Protein AF-A0A953N760-F1 (afdb_monomer)

Structure (mmCIF, N/CA/C/O backbone):
data_AF-A0A953N760-F1
#
_entry.id   AF-A0A953N760-F1
#
loop_
_atom_site.group_PDB
_atom_site.id
_atom_site.type_symbol
_atom_site.label_atom_id
_atom_site.label_alt_id
_atom_site.label_comp_id
_atom_site.label_asym_id
_atom_site.label_entity_id
_atom_site.label_seq_id
_atom_site.pdbx_PDB_ins_code
_atom_site.Cartn_x
_atom_site.Cartn_y
_atom_site.Cartn_z
_atom_site.occupancy
_atom_site.B_iso_or_equiv
_atom_site.auth_seq_id
_atom_site.auth_comp_id
_atom_site.auth_asym_id
_atom_site.auth_atom_id
_atom_site.pdbx_PDB_model_num
ATOM 1 N N . MET A 1 1 ? -44.824 55.685 6.427 1.00 33.78 1 MET A N 1
ATOM 2 C CA . MET A 1 1 ? -45.011 55.984 7.861 1.00 33.78 1 MET A CA 1
ATOM 3 C C . MET A 1 1 ? -45.883 54.899 8.483 1.00 33.78 1 MET A C 1
ATOM 5 O O . MET A 1 1 ? -46.970 54.663 7.985 1.00 33.78 1 MET A O 1
ATOM 9 N N . THR A 1 2 ? -45.321 54.200 9.474 1.00 31.70 2 THR A N 1
ATOM 10 C CA . THR A 1 2 ? -45.957 53.514 10.625 1.00 31.70 2 THR A CA 1
ATOM 11 C C . THR A 1 2 ? -47.271 52.718 10.480 1.00 31.70 2 THR A C 1
ATOM 13 O O . THR A 1 2 ? -48.353 53.283 10.437 1.00 31.70 2 THR A O 1
ATOM 16 N N . HIS A 1 3 ? -47.096 51.394 10.643 1.00 31.20 3 HIS A N 1
ATOM 17 C CA . HIS A 1 3 ? -47.810 50.457 11.541 1.00 31.20 3 HIS A CA 1
ATOM 18 C C . HIS A 1 3 ? -49.259 50.025 11.242 1.00 31.20 3 HIS A C 1
ATOM 20 O O . HIS A 1 3 ? -50.196 50.791 11.406 1.00 31.20 3 HIS A O 1
ATOM 26 N N . SER A 1 4 ? -49.448 48.708 11.070 1.00 29.70 4 SER A N 1
ATOM 27 C CA . SER A 1 4 ? -50.117 47.887 12.096 1.00 29.70 4 SER A CA 1
ATOM 28 C C . SER A 1 4 ? -49.898 46.387 11.843 1.00 29.70 4 SER A C 1
ATOM 30 O O . SER A 1 4 ? -50.098 45.887 10.738 1.00 29.70 4 SER A O 1
ATOM 32 N N . PHE A 1 5 ? -49.455 45.683 12.884 1.00 33.00 5 PHE A N 1
ATOM 33 C CA . PHE A 1 5 ? -49.348 44.227 12.964 1.00 33.00 5 PHE A CA 1
ATOM 34 C C . PHE A 1 5 ? -50.746 43.599 13.040 1.00 33.00 5 PHE A C 1
ATOM 36 O O . PHE A 1 5 ? -51.535 43.992 13.897 1.00 33.00 5 PHE A O 1
ATOM 43 N N . ASN A 1 6 ? -51.014 42.551 12.251 1.00 32.28 6 ASN A N 1
ATOM 44 C CA . ASN A 1 6 ? -52.126 41.641 12.525 1.00 32.28 6 ASN A CA 1
ATOM 45 C C . ASN A 1 6 ? -51.623 40.215 12.790 1.00 32.28 6 ASN A C 1
ATOM 47 O O . ASN A 1 6 ? -50.791 39.670 12.065 1.00 32.28 6 ASN A O 1
ATOM 51 N N . LYS A 1 7 ? -52.120 39.656 13.894 1.00 43.56 7 LYS A N 1
ATOM 52 C CA . LYS A 1 7 ? -51.829 38.337 14.453 1.00 43.56 7 LYS A CA 1
ATOM 53 C C . LYS A 1 7 ? -52.551 37.256 13.648 1.00 43.56 7 LYS A C 1
ATOM 55 O O . LYS A 1 7 ? -53.738 37.404 13.394 1.00 43.56 7 LYS A O 1
ATOM 60 N N . ASN A 1 8 ? -51.854 36.153 13.369 1.00 40.50 8 ASN A N 1
ATOM 61 C CA . ASN A 1 8 ? -52.317 34.754 13.436 1.00 40.50 8 ASN A CA 1
ATOM 62 C C . ASN A 1 8 ? -51.731 33.910 12.306 1.00 40.50 8 ASN A C 1
ATOM 64 O O . ASN A 1 8 ? -52.058 34.110 11.143 1.00 40.50 8 ASN A O 1
ATOM 68 N N . THR A 1 9 ? -50.920 32.917 12.680 1.00 35.16 9 THR A N 1
ATOM 69 C CA . THR A 1 9 ? -51.004 31.516 12.217 1.00 35.16 9 THR A CA 1
ATOM 70 C C . THR A 1 9 ? -49.842 30.727 12.832 1.00 35.16 9 THR A C 1
ATOM 72 O O . THR A 1 9 ? -48.796 30.526 12.222 1.00 35.16 9 THR A O 1
ATOM 75 N N . LYS A 1 10 ? -50.015 30.247 14.071 1.00 36.06 10 LYS A N 1
ATOM 76 C CA . LYS A 1 10 ? -49.257 29.074 14.527 1.00 36.06 10 LYS A CA 1
ATOM 77 C C . LYS A 1 10 ? -49.835 27.869 13.783 1.00 36.06 10 LYS A C 1
ATOM 79 O O . LYS A 1 10 ? -50.943 27.442 14.084 1.00 36.06 10 LYS A O 1
ATOM 84 N N . LYS A 1 11 ? -49.121 27.364 12.777 1.00 36.81 11 LYS A N 1
ATOM 85 C CA . LYS A 1 11 ? -49.346 26.006 12.272 1.00 36.81 11 LYS A CA 1
ATOM 86 C C . LYS A 1 11 ? -48.621 25.051 13.213 1.00 36.81 11 LYS A C 1
ATOM 88 O O . LYS A 1 11 ? -47.398 24.945 13.157 1.00 36.81 11 LYS A O 1
ATOM 93 N N . ASP A 1 12 ? -49.381 24.386 14.073 1.00 35.25 12 ASP A N 1
ATOM 94 C CA . ASP A 1 12 ? -48.911 23.215 14.805 1.00 35.25 12 ASP A CA 1
ATOM 95 C C . ASP A 1 12 ? -48.652 22.088 13.799 1.00 35.25 12 ASP A C 1
ATOM 97 O O . ASP A 1 12 ? -49.572 21.442 13.301 1.00 35.25 12 ASP A O 1
ATOM 101 N N . TYR A 1 13 ? -47.383 21.868 13.459 1.00 31.23 13 TYR A N 1
ATOM 102 C CA . TYR A 1 13 ? -46.963 20.654 12.769 1.00 31.23 13 TYR A CA 1
ATOM 103 C C . TYR A 1 13 ? -46.699 19.579 13.820 1.00 31.23 13 TYR A C 1
ATOM 105 O O . TYR A 1 13 ? -45.596 19.450 14.352 1.00 31.23 13 TYR A O 1
ATOM 113 N N . THR A 1 14 ? -47.727 18.799 14.140 1.00 34.06 14 THR A N 1
ATOM 114 C CA . THR A 1 14 ? -47.579 17.578 14.930 1.00 34.06 14 THR A CA 1
ATOM 115 C C . THR A 1 14 ? -46.795 16.557 14.103 1.00 34.06 14 THR A C 1
ATOM 117 O O . THR A 1 14 ? -47.324 15.941 13.179 1.00 34.06 14 THR A O 1
ATOM 120 N N . ILE A 1 15 ? -45.510 16.372 14.415 1.00 39.06 15 ILE A N 1
ATOM 121 C CA . ILE A 1 15 ? -44.725 15.254 13.884 1.00 39.06 15 ILE A CA 1
ATOM 122 C C . ILE A 1 15 ? -45.240 13.983 14.563 1.00 39.06 15 ILE A C 1
ATOM 124 O O . ILE A 1 15 ? -44.808 13.623 15.659 1.00 39.06 15 ILE A O 1
ATOM 128 N N . HIS A 1 16 ? -46.166 13.281 13.911 1.00 40.19 16 HIS A N 1
ATOM 129 C CA . HIS A 1 16 ? -46.474 11.899 14.259 1.00 40.19 16 HIS A CA 1
ATOM 130 C C . HIS A 1 16 ? -45.268 11.028 13.887 1.00 40.19 16 HIS A C 1
ATOM 132 O O . HIS A 1 16 ? -45.181 10.461 12.799 1.00 40.19 16 HIS A O 1
ATOM 138 N N . SER A 1 17 ? -44.292 10.947 14.793 1.00 45.19 17 SER A N 1
ATOM 139 C CA . SER A 1 17 ? -43.214 9.972 14.685 1.00 45.19 17 SER A CA 1
ATOM 140 C C . SER A 1 17 ? -43.808 8.588 14.930 1.00 45.19 17 SER A C 1
ATOM 142 O O . SER A 1 17 ? -44.154 8.201 16.043 1.00 45.19 17 SER A O 1
ATOM 144 N N . ASN A 1 18 ? -43.985 7.838 13.849 1.00 43.56 18 ASN A N 1
ATOM 145 C CA . ASN A 1 18 ? -44.452 6.464 13.911 1.00 43.56 18 ASN A CA 1
ATOM 146 C C . ASN A 1 18 ? -43.307 5.608 14.496 1.00 43.56 18 ASN A C 1
ATOM 148 O O . ASN A 1 18 ? -42.448 5.093 13.777 1.00 43.56 18 ASN A O 1
ATOM 152 N N . LEU A 1 19 ? -43.238 5.518 15.833 1.00 45.69 19 LEU A N 1
ATOM 153 C CA . LEU A 1 19 ? -42.202 4.778 16.576 1.00 45.69 19 LEU A CA 1
ATOM 154 C C . LEU A 1 19 ? -42.117 3.298 16.163 1.00 45.69 19 LEU A C 1
ATOM 156 O O . LEU A 1 19 ? -41.076 2.665 16.339 1.00 45.69 19 LEU A O 1
ATOM 160 N N . SER A 1 20 ? -43.184 2.748 15.585 1.00 45.50 20 SER A N 1
ATOM 161 C CA . SER A 1 20 ? -43.240 1.400 15.015 1.00 45.50 20 SER A CA 1
ATOM 162 C C . SER A 1 20 ? -42.369 1.255 13.756 1.00 45.50 20 SER A C 1
ATOM 164 O O . SER A 1 20 ? -41.687 0.240 13.598 1.00 45.50 20 SER A O 1
ATOM 166 N N . THR A 1 21 ? -42.304 2.282 12.905 1.00 44.00 21 THR A N 1
ATOM 167 C CA . THR A 1 21 ? -41.482 2.312 11.684 1.00 44.00 21 THR A CA 1
ATOM 168 C C . THR A 1 21 ? -39.997 2.484 12.016 1.00 44.00 21 THR A C 1
ATOM 170 O O . THR A 1 21 ? -39.147 1.812 11.434 1.00 44.00 21 THR A O 1
ATOM 173 N N . LEU A 1 22 ? -39.677 3.288 13.039 1.00 42.38 22 LEU A N 1
ATOM 174 C CA . LEU A 1 22 ? -38.311 3.435 13.567 1.00 42.38 22 LEU A CA 1
ATOM 175 C C . LEU A 1 22 ? -37.817 2.180 14.309 1.00 42.38 22 LEU A C 1
ATOM 177 O O . LEU A 1 22 ? -36.622 1.884 14.289 1.00 42.38 22 LEU A O 1
ATOM 181 N N . LYS A 1 23 ? -38.720 1.410 14.935 1.00 42.25 23 LYS A N 1
ATOM 182 C CA . LYS A 1 23 ? -38.390 0.104 15.530 1.00 42.25 23 LYS A CA 1
ATOM 183 C C . LYS A 1 23 ? -38.185 -0.983 14.471 1.00 42.25 23 LYS A C 1
ATOM 185 O O . LYS A 1 23 ? -37.248 -1.760 14.610 1.00 42.25 23 LYS A O 1
ATOM 190 N N . LYS A 1 24 ? -38.973 -1.006 13.387 1.00 37.59 24 LYS A N 1
ATOM 191 C CA . LYS A 1 24 ? -38.785 -1.963 12.276 1.00 37.59 24 LYS A CA 1
ATOM 192 C C . LYS A 1 24 ? -37.503 -1.714 11.470 1.00 37.59 24 LYS A C 1
ATOM 194 O O . LYS A 1 24 ? -36.880 -2.673 11.026 1.00 37.59 24 LYS A O 1
ATOM 199 N N . ALA A 1 25 ? -37.042 -0.466 11.366 1.00 39.47 25 ALA A N 1
ATOM 200 C CA . ALA A 1 25 ? -35.762 -0.136 10.730 1.00 39.47 25 ALA A CA 1
ATOM 201 C C . ALA A 1 25 ? -34.519 -0.596 11.529 1.00 39.47 25 ALA A C 1
ATOM 203 O O . ALA A 1 25 ? -33.408 -0.586 10.999 1.00 39.47 25 ALA A O 1
ATOM 204 N N . LYS A 1 26 ? -34.675 -1.024 12.793 1.00 40.50 26 LYS A N 1
ATOM 205 C CA . LYS A 1 26 ? -33.569 -1.520 13.632 1.00 40.50 26 LYS A CA 1
ATOM 206 C C . LYS A 1 26 ? -33.276 -3.021 13.482 1.00 40.50 26 LYS A C 1
ATOM 208 O O . LYS A 1 26 ? -32.260 -3.462 14.006 1.00 40.50 26 LYS A O 1
ATOM 213 N N . THR A 1 27 ? -34.082 -3.797 12.750 1.00 42.22 27 THR A N 1
ATOM 214 C CA . THR A 1 27 ? -34.033 -5.279 12.813 1.00 42.22 27 THR A CA 1
ATOM 215 C C . THR A 1 27 ? -33.500 -5.973 11.547 1.00 42.22 27 THR A C 1
ATOM 217 O O . THR A 1 27 ? -33.648 -7.177 11.394 1.00 42.22 27 THR A O 1
ATOM 220 N N . GLN A 1 28 ? -32.801 -5.271 10.649 1.00 35.62 28 GLN A N 1
ATOM 221 C CA . GLN A 1 28 ? -32.050 -5.919 9.551 1.00 35.62 28 GLN A CA 1
ATOM 222 C C . GLN A 1 28 ? -30.632 -5.362 9.347 1.00 35.62 28 GLN A C 1
ATOM 224 O O . GLN A 1 28 ? -30.058 -5.458 8.263 1.00 35.62 28 GLN A O 1
ATOM 229 N N . ARG A 1 29 ? -29.994 -4.819 10.391 1.00 45.53 29 ARG A N 1
ATOM 230 C CA . ARG A 1 29 ? -28.529 -4.727 10.358 1.00 45.53 29 ARG A CA 1
ATOM 231 C C . ARG A 1 29 ? -28.001 -6.139 10.578 1.00 45.53 29 ARG A C 1
ATOM 233 O O . ARG A 1 29 ? -28.077 -6.623 11.700 1.00 45.53 29 ARG A O 1
ATOM 240 N N . LYS A 1 30 ? -27.501 -6.795 9.518 1.00 43.00 30 LYS A N 1
ATOM 241 C CA . LYS A 1 30 ? -26.635 -7.981 9.653 1.00 43.00 30 LYS A CA 1
ATOM 242 C C . LYS A 1 30 ? -25.655 -7.679 10.784 1.00 43.00 30 LYS A C 1
ATOM 244 O O . LYS A 1 30 ? -24.873 -6.736 10.647 1.00 43.00 30 LYS A O 1
ATOM 249 N N . GLU A 1 31 ? -25.740 -8.411 11.893 1.00 49.34 31 GLU A N 1
ATOM 250 C CA . GLU A 1 31 ? -24.758 -8.293 12.963 1.00 49.34 31 GLU A CA 1
ATOM 251 C C . GLU A 1 31 ? -23.394 -8.539 12.335 1.00 49.34 31 GLU A C 1
ATOM 253 O O . GLU A 1 31 ? -23.097 -9.614 11.808 1.00 49.34 31 GLU A O 1
ATOM 258 N N . VAL A 1 32 ? -22.582 -7.488 12.283 1.00 58.06 32 VAL A N 1
ATOM 259 C CA . VAL A 1 32 ? -21.221 -7.621 11.801 1.00 58.06 32 VAL A CA 1
ATOM 260 C C . VAL A 1 32 ? -20.484 -8.362 12.903 1.00 58.06 32 VAL A C 1
ATOM 262 O O . VAL A 1 32 ? -20.096 -7.733 13.882 1.00 58.06 32 VAL A O 1
ATOM 265 N N . SER A 1 33 ? -20.320 -9.680 12.741 1.00 70.38 33 SER A N 1
ATOM 266 C CA . SER A 1 33 ? -19.591 -10.536 13.681 1.00 70.38 33 SER A CA 1
ATOM 267 C C . SER A 1 33 ? -18.259 -9.873 14.016 1.00 70.38 33 SER A C 1
ATOM 269 O O . SER A 1 33 ? -17.401 -9.672 13.149 1.00 70.38 33 SER A O 1
ATOM 271 N N . ALA A 1 34 ? -18.148 -9.370 15.240 1.00 79.12 34 ALA A N 1
ATOM 272 C CA . ALA A 1 34 ? -16.966 -8.668 15.693 1.00 79.12 34 ALA A CA 1
ATOM 273 C C . ALA A 1 34 ? -15.775 -9.639 15.705 1.00 79.12 34 ALA A C 1
ATOM 275 O O . ALA A 1 34 ? -15.969 -10.850 15.767 1.00 79.12 34 ALA A O 1
ATOM 276 N N . MET A 1 35 ? -14.547 -9.136 15.566 1.00 88.94 35 MET A N 1
ATOM 277 C CA . MET A 1 35 ? -13.334 -9.974 15.566 1.00 88.94 35 MET A CA 1
ATOM 278 C C . MET A 1 35 ? -13.232 -11.015 14.431 1.00 88.94 35 MET A C 1
ATOM 280 O O . MET A 1 35 ? -12.302 -11.818 14.410 1.00 88.94 35 MET A O 1
ATOM 284 N N . GLN A 1 36 ? -14.119 -10.968 13.434 1.00 91.94 36 GLN A N 1
ATOM 285 C CA . GLN A 1 36 ? -14.055 -11.838 12.262 1.00 91.94 36 GLN A CA 1
ATOM 286 C C . GLN A 1 36 ? -13.275 -11.188 11.112 1.00 91.94 36 GLN A C 1
ATOM 288 O O . GLN A 1 36 ? -13.576 -10.059 10.705 1.00 91.94 36 GLN A O 1
ATOM 293 N N . TYR A 1 37 ? -12.319 -11.926 10.543 1.00 92.81 37 TYR A N 1
ATOM 294 C CA . TYR A 1 37 ? -11.668 -11.557 9.284 1.00 92.81 37 TYR A CA 1
ATOM 295 C C . TYR A 1 37 ? -12.634 -11.691 8.103 1.00 92.81 37 TYR A C 1
ATOM 297 O O . TYR A 1 37 ? -13.391 -12.657 8.030 1.00 92.81 37 TYR A O 1
ATOM 305 N N . LYS A 1 38 ? -12.589 -10.739 7.165 1.00 93.44 38 LYS A N 1
ATOM 306 C CA . LYS A 1 38 ? -13.423 -10.759 5.944 1.00 93.44 38 LYS A CA 1
ATOM 307 C C . LYS A 1 38 ? -12.617 -10.914 4.662 1.00 93.44 38 LYS A C 1
ATOM 309 O O . LYS A 1 38 ? -13.125 -11.463 3.690 1.00 93.44 38 LYS A O 1
ATOM 314 N N . VAL A 1 39 ? -11.381 -10.432 4.670 1.00 95.75 39 VAL A N 1
ATOM 315 C CA . VAL A 1 39 ? -10.446 -10.539 3.552 1.00 95.75 39 VAL A CA 1
ATOM 316 C C . VAL A 1 39 ? -9.289 -11.421 3.994 1.00 95.75 39 VAL A C 1
ATOM 318 O O . VAL A 1 39 ? -8.660 -11.148 5.015 1.00 95.75 39 VAL A O 1
ATOM 321 N N . GLU A 1 40 ? -9.015 -12.498 3.261 1.00 94.62 40 GLU A N 1
ATOM 322 C CA . GLU A 1 40 ? -7.907 -13.395 3.601 1.00 94.62 40 GLU A CA 1
ATOM 323 C C . GLU A 1 40 ? -6.554 -12.717 3.373 1.00 94.62 40 GLU A C 1
ATOM 325 O O . GLU A 1 40 ? -5.698 -12.733 4.261 1.00 94.62 40 GLU A O 1
ATOM 330 N N . LEU A 1 41 ? -6.396 -12.076 2.216 1.00 95.62 41 LEU A N 1
ATOM 331 C CA . LEU A 1 41 ? -5.190 -11.369 1.823 1.00 95.62 41 LEU A CA 1
ATOM 332 C C . LEU A 1 41 ? -5.537 -10.025 1.189 1.00 95.62 41 LEU A C 1
ATOM 334 O O . LEU A 1 41 ? -6.314 -9.971 0.239 1.00 95.62 41 LEU A O 1
ATOM 338 N N . LEU A 1 42 ? -4.922 -8.961 1.695 1.00 97.12 42 LEU A N 1
ATOM 339 C CA . LEU A 1 42 ? -5.023 -7.610 1.152 1.00 97.12 42 LEU A CA 1
ATOM 340 C C . LEU A 1 42 ? -3.644 -7.113 0.708 1.00 97.12 42 LEU A C 1
ATOM 342 O O . LEU A 1 42 ? -2.648 -7.319 1.403 1.00 97.12 42 LEU A O 1
ATOM 346 N N . THR A 1 43 ? -3.583 -6.408 -0.413 1.00 95.38 43 THR A N 1
ATOM 347 C CA . THR A 1 43 ? -2.409 -5.630 -0.819 1.00 95.38 43 THR A CA 1
ATOM 348 C C . THR A 1 43 ? -2.839 -4.382 -1.582 1.00 95.38 43 THR A C 1
ATOM 350 O O . THR A 1 43 ? -3.953 -4.320 -2.098 1.00 95.38 43 THR A O 1
ATOM 353 N N . GLY A 1 44 ? -1.980 -3.369 -1.618 1.00 94.25 44 GLY A N 1
ATOM 354 C CA . GLY A 1 44 ? -2.269 -2.089 -2.257 1.00 94.25 44 GLY A CA 1
ATOM 355 C C . GLY A 1 44 ? -1.180 -1.702 -3.245 1.00 94.25 44 GLY A C 1
ATOM 356 O O . GLY A 1 44 ? 0.005 -1.896 -2.970 1.00 94.25 44 GLY A O 1
ATOM 357 N N . ILE A 1 45 ? -1.574 -1.103 -4.367 1.00 93.19 45 ILE A N 1
ATOM 358 C CA . ILE A 1 45 ? -0.653 -0.488 -5.324 1.00 93.19 45 ILE A CA 1
ATOM 359 C C . ILE A 1 45 ? -0.984 0.988 -5.522 1.00 93.19 45 ILE A C 1
ATOM 361 O O . ILE A 1 45 ? -2.121 1.353 -5.792 1.00 93.19 45 ILE A O 1
ATOM 365 N N . ARG A 1 46 ? 0.036 1.848 -5.448 1.00 94.12 46 ARG A N 1
ATOM 366 C CA . ARG A 1 46 ? -0.103 3.264 -5.801 1.00 94.12 46 ARG A CA 1
ATOM 367 C C . ARG A 1 46 ? 0.021 3.466 -7.324 1.00 94.12 46 ARG A C 1
ATOM 369 O O . ARG A 1 46 ? 1.026 3.030 -7.892 1.00 94.12 46 ARG A O 1
ATOM 376 N N . PRO A 1 47 ? -0.918 4.171 -7.976 1.00 93.75 47 PRO A N 1
ATOM 377 C CA . PRO A 1 47 ? -0.820 4.525 -9.394 1.00 93.75 47 PRO A CA 1
ATOM 378 C C . PRO A 1 47 ? 0.091 5.754 -9.592 1.00 93.75 47 PRO A C 1
ATOM 380 O O . PRO A 1 47 ? -0.373 6.890 -9.599 1.00 93.75 47 PRO A O 1
ATOM 383 N N . THR A 1 48 ? 1.409 5.543 -9.700 1.00 85.44 48 THR A N 1
ATOM 384 C CA . THR A 1 48 ? 2.416 6.635 -9.733 1.00 85.44 48 THR A CA 1
ATOM 385 C C . THR A 1 48 ? 3.364 6.589 -10.938 1.00 85.44 48 THR A C 1
ATOM 387 O O . THR A 1 48 ? 4.499 7.052 -10.836 1.00 85.44 48 THR A O 1
ATOM 390 N N . GLY A 1 49 ? 2.984 5.940 -12.036 1.00 85.31 49 GLY A N 1
ATOM 391 C CA . GLY A 1 49 ? 3.840 5.801 -13.219 1.00 85.31 49 GLY A CA 1
ATOM 392 C C . GLY A 1 49 ? 3.809 4.409 -13.829 1.00 85.31 49 GLY A C 1
ATOM 393 O O . GLY A 1 49 ? 3.321 3.467 -13.197 1.00 85.31 49 GLY A O 1
ATOM 394 N N . ASP A 1 50 ? 4.445 4.275 -14.984 1.00 86.12 50 ASP A N 1
ATOM 395 C CA . ASP A 1 50 ? 4.613 3.002 -15.687 1.00 86.12 50 ASP A CA 1
ATOM 396 C C . ASP A 1 50 ? 5.356 1.971 -14.832 1.00 86.12 50 ASP A C 1
ATOM 398 O O . ASP A 1 50 ? 6.184 2.311 -13.976 1.00 86.12 50 ASP A O 1
ATOM 402 N N . LEU A 1 51 ? 5.032 0.695 -15.017 1.00 88.50 51 LEU A N 1
ATOM 403 C CA . LEU A 1 51 ? 5.662 -0.388 -14.271 1.00 88.50 51 LEU A CA 1
ATOM 404 C C . LEU A 1 51 ? 7.046 -0.717 -14.832 1.00 88.50 51 LEU A C 1
ATOM 406 O O . LEU A 1 51 ? 7.262 -0.782 -16.042 1.00 88.50 51 LEU A O 1
ATOM 410 N N . THR A 1 52 ? 7.987 -0.973 -13.927 1.00 89.81 52 THR A N 1
ATOM 411 C CA . THR A 1 52 ? 9.291 -1.549 -14.263 1.00 89.81 52 THR A CA 1
ATOM 412 C C . THR A 1 52 ? 9.299 -3.057 -14.027 1.00 89.81 52 THR A C 1
ATOM 414 O O . THR A 1 52 ? 8.443 -3.593 -13.317 1.00 89.81 52 THR A O 1
ATOM 417 N N . VAL A 1 53 ? 10.323 -3.749 -14.532 1.00 87.44 53 VAL A N 1
ATOM 418 C CA . VAL A 1 53 ? 10.576 -5.170 -14.214 1.00 87.44 53 VAL A CA 1
ATOM 419 C C . VAL A 1 53 ? 10.651 -5.405 -12.699 1.00 87.44 53 VAL A C 1
ATOM 421 O O . VAL A 1 53 ? 10.128 -6.394 -12.188 1.00 87.44 53 VAL A O 1
ATOM 424 N N . ALA A 1 54 ? 11.218 -4.455 -11.949 1.00 84.56 54 ALA A N 1
ATOM 425 C CA . ALA A 1 54 ? 11.247 -4.519 -10.490 1.00 84.56 54 ALA A CA 1
ATOM 426 C C . ALA A 1 54 ? 9.844 -4.483 -9.864 1.00 84.56 54 ALA A C 1
ATOM 428 O O . ALA A 1 54 ? 9.596 -5.166 -8.871 1.00 84.56 54 ALA A O 1
ATOM 429 N N . ASN A 1 55 ? 8.913 -3.710 -10.436 1.00 87.62 55 ASN A N 1
ATOM 430 C CA . ASN A 1 55 ? 7.527 -3.705 -9.974 1.00 87.62 55 ASN A CA 1
ATOM 431 C C . ASN A 1 55 ? 6.827 -5.031 -10.279 1.00 87.62 55 ASN A C 1
ATOM 433 O O . ASN A 1 55 ? 6.122 -5.541 -9.411 1.00 87.62 55 ASN A O 1
ATOM 437 N N . TYR A 1 56 ? 7.055 -5.613 -11.459 1.00 88.25 56 TYR A N 1
ATOM 438 C CA . TYR A 1 56 ? 6.510 -6.928 -11.795 1.00 88.25 56 TYR A CA 1
ATOM 439 C C . TYR A 1 56 ? 6.975 -7.999 -10.797 1.00 88.2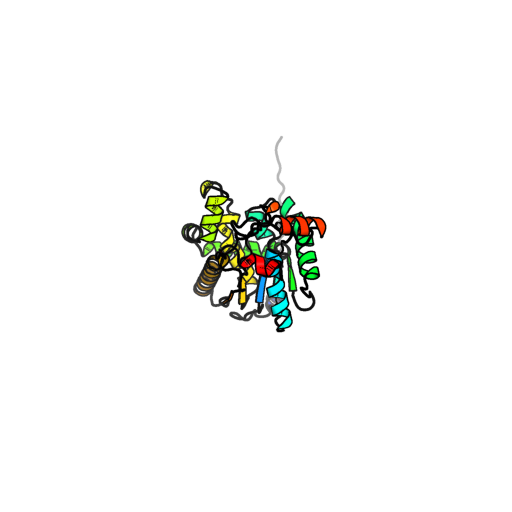5 56 TYR A C 1
ATOM 441 O O . TYR A 1 56 ? 6.144 -8.613 -10.129 1.00 88.25 56 TYR A O 1
ATOM 449 N N . LEU A 1 57 ? 8.291 -8.156 -10.621 1.00 86.12 57 LEU A N 1
ATOM 450 C CA . LEU A 1 57 ? 8.868 -9.177 -9.739 1.00 86.12 57 LEU A CA 1
ATOM 451 C C . LEU A 1 57 ? 8.534 -8.948 -8.259 1.00 86.12 57 LEU A C 1
ATOM 453 O O . LEU A 1 57 ? 8.346 -9.900 -7.508 1.00 86.12 57 LEU A O 1
ATOM 457 N N . GLY A 1 58 ? 8.481 -7.688 -7.822 1.00 81.62 58 GLY A N 1
ATOM 458 C CA . GLY A 1 58 ? 8.275 -7.344 -6.416 1.00 81.62 58 GLY A CA 1
ATOM 459 C C . GLY A 1 58 ? 6.813 -7.270 -5.977 1.00 81.62 58 GLY A C 1
ATOM 460 O O . GLY A 1 58 ? 6.542 -7.442 -4.790 1.00 81.62 58 GLY A O 1
ATOM 461 N N . ALA A 1 59 ? 5.881 -6.988 -6.893 1.00 84.50 59 ALA A N 1
ATOM 462 C CA . ALA A 1 59 ? 4.481 -6.733 -6.549 1.00 84.50 59 ALA A CA 1
ATOM 463 C C . ALA A 1 59 ? 3.485 -7.614 -7.310 1.00 84.50 59 ALA A C 1
ATOM 465 O O . ALA A 1 59 ? 2.544 -8.100 -6.693 1.00 84.50 59 ALA A O 1
ATOM 466 N N . VAL A 1 60 ? 3.675 -7.843 -8.614 1.00 90.56 60 VAL A N 1
ATOM 467 C CA . VAL A 1 60 ? 2.688 -8.556 -9.445 1.00 90.56 60 VAL A CA 1
ATOM 468 C C . VAL A 1 60 ? 2.871 -10.069 -9.376 1.00 90.56 60 VAL A C 1
ATOM 470 O O . VAL A 1 60 ? 1.927 -10.774 -9.023 1.00 90.56 60 VAL A O 1
ATOM 473 N N . ALA A 1 61 ? 4.078 -10.573 -9.646 1.00 89.94 61 ALA A N 1
ATOM 474 C CA . ALA A 1 61 ? 4.371 -12.008 -9.634 1.00 89.94 61 ALA A CA 1
ATOM 475 C C . ALA A 1 61 ? 3.964 -12.699 -8.312 1.00 89.94 61 ALA A C 1
ATOM 477 O O . ALA A 1 61 ? 3.302 -13.735 -8.369 1.00 89.94 61 ALA A O 1
ATOM 478 N N . PRO A 1 62 ? 4.201 -12.102 -7.125 1.00 89.38 62 PRO A N 1
ATOM 479 C CA . PRO A 1 62 ? 3.731 -12.675 -5.866 1.00 89.38 62 PRO A CA 1
ATOM 480 C C . PRO A 1 62 ? 2.208 -12.810 -5.766 1.00 89.38 62 PRO A C 1
ATOM 482 O O . PRO A 1 62 ? 1.711 -13.765 -5.175 1.00 89.38 62 PRO A O 1
ATOM 485 N N . ILE A 1 63 ? 1.443 -11.872 -6.334 1.00 92.06 63 ILE A N 1
ATOM 486 C CA . ILE A 1 63 ? -0.024 -11.955 -6.351 1.00 92.06 63 ILE A CA 1
ATOM 487 C C . ILE A 1 63 ? -0.455 -13.122 -7.241 1.00 92.06 63 ILE A C 1
ATOM 489 O O . ILE A 1 63 ? -1.283 -13.928 -6.817 1.00 92.06 63 ILE A O 1
ATOM 493 N N . VAL A 1 64 ? 0.147 -13.253 -8.426 1.00 93.38 64 VAL A N 1
ATOM 494 C CA . VAL A 1 64 ? -0.126 -14.350 -9.367 1.00 93.38 64 VAL A CA 1
ATOM 495 C C . VAL A 1 64 ? 0.185 -15.711 -8.733 1.00 93.38 64 VAL A C 1
ATOM 497 O O . VAL A 1 64 ? -0.631 -16.631 -8.808 1.00 93.38 64 VAL A O 1
ATOM 500 N N . GLU A 1 65 ? 1.313 -15.836 -8.030 1.00 91.62 65 GLU A N 1
ATOM 501 C CA . GLU A 1 65 ? 1.672 -17.047 -7.282 1.00 91.62 65 GLU A CA 1
ATOM 502 C C . GLU A 1 65 ? 0.639 -17.385 -6.197 1.00 91.62 65 GLU A C 1
ATOM 504 O O . GLU A 1 65 ? 0.231 -18.539 -6.056 1.00 91.62 65 GLU A O 1
ATOM 509 N N . LEU A 1 66 ? 0.166 -16.384 -5.451 1.00 90.50 66 LEU A N 1
ATOM 510 C CA . LEU A 1 66 ? -0.841 -16.575 -4.404 1.00 90.50 66 LEU A CA 1
ATOM 511 C C . LEU A 1 66 ? -2.203 -16.983 -4.991 1.00 90.50 66 LEU A C 1
ATOM 513 O O . LEU A 1 66 ? -2.877 -17.839 -4.416 1.00 90.50 66 LEU A O 1
ATOM 517 N N . GLN A 1 67 ? -2.582 -16.448 -6.157 1.00 92.25 67 GLN A N 1
ATOM 518 C CA . GLN A 1 67 ? -3.765 -16.900 -6.901 1.00 92.25 67 GLN A CA 1
ATOM 519 C C . GLN A 1 67 ? -3.625 -18.357 -7.360 1.00 92.25 67 GLN A C 1
ATOM 521 O O . GLN A 1 67 ? -4.586 -19.124 -7.284 1.00 92.25 67 GLN A O 1
ATOM 526 N N . ALA A 1 68 ? -2.438 -18.758 -7.823 1.00 91.94 68 ALA A N 1
ATOM 527 C CA . ALA A 1 68 ? -2.163 -20.131 -8.246 1.00 91.94 68 ALA A CA 1
ATOM 528 C C . ALA A 1 68 ? -2.228 -21.131 -7.077 1.00 91.94 68 ALA A C 1
ATOM 530 O O . ALA A 1 68 ? -2.635 -22.273 -7.267 1.00 91.94 68 ALA A O 1
ATOM 531 N N . GLN A 1 69 ? -1.911 -20.687 -5.857 1.00 91.69 69 GLN A N 1
ATOM 532 C CA . GLN A 1 69 ? -2.057 -21.467 -4.620 1.00 91.69 69 GLN A CA 1
ATOM 533 C C . GLN A 1 69 ? -3.507 -21.539 -4.100 1.00 91.69 69 GLN A C 1
ATOM 535 O O . GLN A 1 69 ? -3.750 -22.099 -3.032 1.00 91.69 69 GLN A O 1
ATOM 540 N N . GLY A 1 70 ? -4.476 -20.978 -4.831 1.00 90.19 70 GLY A N 1
ATOM 541 C CA . GLY A 1 70 ? -5.896 -21.006 -4.474 1.00 90.19 70 GLY A CA 1
ATOM 542 C C . GLY A 1 70 ? -6.328 -19.914 -3.494 1.00 90.19 70 GLY A C 1
ATOM 543 O O . GLY A 1 70 ? -7.469 -19.931 -3.034 1.00 90.19 70 GLY A O 1
ATOM 544 N N . MET A 1 71 ? -5.455 -18.952 -3.178 1.00 90.62 71 MET A N 1
ATOM 545 C CA . MET A 1 71 ? -5.840 -17.790 -2.379 1.00 90.62 71 MET A CA 1
ATOM 546 C C . MET A 1 71 ? -6.697 -16.834 -3.219 1.00 90.62 71 MET A C 1
ATOM 548 O O . MET A 1 71 ? -6.585 -16.793 -4.444 1.00 90.62 71 MET A O 1
ATOM 552 N N . SER A 1 72 ? -7.538 -16.034 -2.561 1.00 91.44 72 SER A N 1
ATOM 553 C CA . SER A 1 72 ? -8.328 -14.969 -3.203 1.00 91.44 72 SER A CA 1
ATOM 554 C C . SER A 1 72 ? -7.864 -13.586 -2.728 1.00 91.44 72 SER A C 1
ATOM 556 O O . SER A 1 72 ? -8.449 -13.036 -1.786 1.00 91.44 72 SER A O 1
ATOM 558 N N . PRO A 1 73 ? -6.790 -13.023 -3.318 1.00 94.75 73 PRO A N 1
ATOM 559 C CA . PRO A 1 73 ? -6.297 -11.705 -2.950 1.00 94.75 73 PRO A CA 1
ATOM 560 C C . PRO A 1 73 ? -7.331 -10.609 -3.218 1.00 94.75 73 PRO A C 1
ATOM 562 O O . PRO A 1 73 ? -8.127 -10.665 -4.159 1.00 94.75 73 PRO A O 1
ATOM 565 N N . VAL A 1 74 ? -7.269 -9.563 -2.405 1.00 97.44 74 VAL A N 1
ATOM 566 C CA . VAL A 1 74 ? -7.879 -8.269 -2.693 1.00 97.44 74 VAL A CA 1
ATOM 567 C C . VAL A 1 74 ? -6.751 -7.277 -2.942 1.00 97.44 74 VAL A C 1
ATOM 569 O O . VAL A 1 74 ? -5.888 -7.081 -2.085 1.00 97.44 74 VAL A O 1
ATOM 572 N N . VAL A 1 75 ? -6.758 -6.663 -4.119 1.00 96.75 75 VAL A N 1
ATOM 573 C CA . VAL A 1 75 ? -5.802 -5.635 -4.529 1.00 96.75 75 VAL A CA 1
ATOM 574 C C . VAL A 1 75 ? -6.547 -4.314 -4.609 1.00 96.75 75 VAL A C 1
ATOM 576 O O . VAL A 1 75 ? -7.566 -4.221 -5.286 1.00 96.75 75 VAL A O 1
ATOM 579 N N . PHE A 1 76 ? -6.051 -3.278 -3.945 1.00 97.50 76 PHE A N 1
ATOM 580 C CA . PHE A 1 76 ? -6.631 -1.947 -4.084 1.00 97.50 76 PHE A CA 1
ATOM 581 C C . PHE A 1 76 ? -5.672 -0.976 -4.756 1.00 97.50 76 PHE A C 1
ATOM 583 O O . PHE A 1 76 ? -4.474 -0.949 -4.465 1.00 97.50 76 PHE A O 1
ATOM 590 N N . VAL A 1 77 ? -6.212 -0.162 -5.657 1.00 97.56 77 VAL A N 1
ATOM 591 C CA . VAL A 1 77 ? -5.487 0.946 -6.270 1.00 97.56 77 VAL A CA 1
ATOM 592 C C . VAL A 1 77 ? -5.525 2.113 -5.288 1.00 97.56 77 VAL A C 1
ATOM 594 O O . VAL A 1 77 ? -6.555 2.742 -5.081 1.00 97.56 77 VAL A O 1
ATOM 597 N N . ALA A 1 78 ? -4.398 2.353 -4.630 1.00 97.62 78 ALA A N 1
ATOM 598 C CA . ALA A 1 78 ? -4.208 3.280 -3.525 1.00 97.62 78 ALA A CA 1
ATOM 599 C C . ALA A 1 78 ? -3.970 4.718 -4.026 1.00 97.62 78 ALA A C 1
ATOM 601 O O . ALA A 1 78 ? -2.881 5.280 -3.868 1.00 97.62 78 ALA A O 1
ATOM 602 N N . ASP A 1 79 ? -4.964 5.300 -4.692 1.00 97.31 79 ASP A N 1
ATOM 603 C CA . ASP A 1 79 ? -4.883 6.635 -5.287 1.00 97.31 79 ASP A CA 1
ATOM 604 C C . ASP A 1 79 ? -4.875 7.769 -4.245 1.00 97.31 79 ASP A C 1
ATOM 606 O O . ASP A 1 79 ? -4.112 8.722 -4.409 1.00 97.31 79 ASP A O 1
ATOM 610 N N . LEU A 1 80 ? -5.582 7.638 -3.115 1.00 97.06 80 LEU A N 1
ATOM 611 C CA . LEU A 1 80 ? -5.476 8.599 -2.003 1.00 97.06 80 LEU A CA 1
ATOM 612 C C . LEU A 1 80 ? -4.084 8.573 -1.347 1.00 97.06 80 LEU A C 1
ATOM 614 O O . LEU A 1 80 ? -3.580 9.602 -0.897 1.00 97.06 80 LEU A O 1
ATOM 618 N N . HIS A 1 81 ? -3.421 7.413 -1.322 1.00 96.31 81 HIS A N 1
ATOM 619 C CA . HIS A 1 81 ? -2.017 7.327 -0.896 1.00 96.31 81 HIS A CA 1
ATOM 620 C C . HIS A 1 81 ? -1.059 7.956 -1.910 1.00 96.31 81 HIS A C 1
ATOM 622 O O . HIS A 1 81 ? -0.032 8.517 -1.523 1.00 96.31 81 HIS A O 1
ATOM 628 N N . ALA A 1 82 ? -1.354 7.844 -3.205 1.00 94.62 82 ALA A N 1
ATOM 629 C CA . ALA A 1 82 ? -0.518 8.402 -4.264 1.00 94.62 82 ALA A CA 1
ATOM 630 C C . ALA A 1 82 ? -0.525 9.938 -4.266 1.00 94.62 82 ALA A C 1
ATOM 632 O O . ALA A 1 82 ? 0.517 10.539 -4.505 1.00 94.62 82 ALA A O 1
ATOM 633 N N . ILE A 1 83 ? -1.646 10.580 -3.923 1.00 93.88 83 ILE A N 1
ATOM 634 C CA . ILE A 1 83 ? -1.722 12.051 -3.852 1.00 93.88 83 ILE A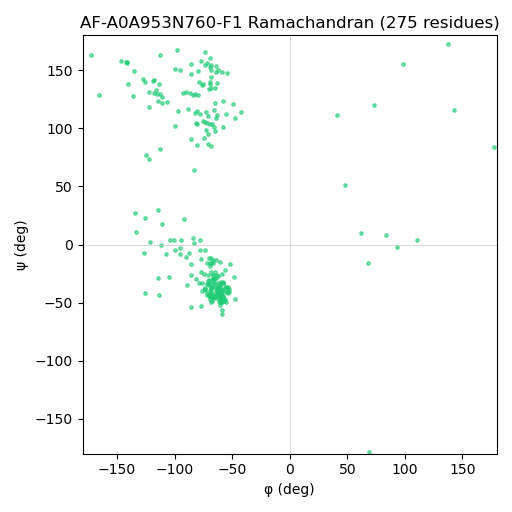 CA 1
ATOM 635 C C . ILE A 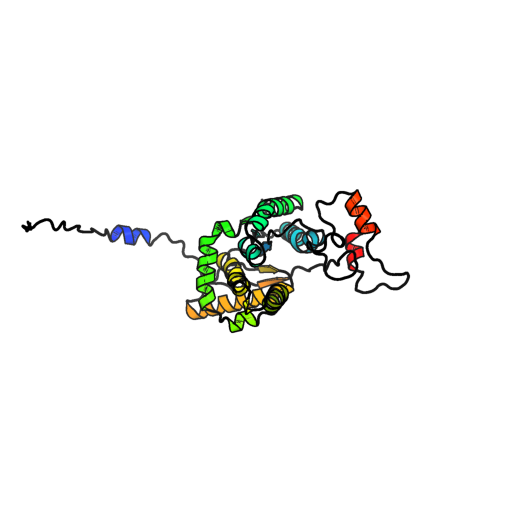1 83 ? -1.010 12.656 -2.631 1.00 93.88 83 ILE A C 1
ATOM 637 O O . ILE A 1 83 ? -0.923 13.872 -2.504 1.00 93.88 83 ILE A O 1
ATOM 641 N N . THR A 1 84 ? -0.490 11.834 -1.710 1.00 91.25 84 THR A N 1
ATOM 642 C CA . THR A 1 84 ? 0.294 12.350 -0.571 1.00 91.25 84 THR A CA 1
ATOM 643 C C . THR A 1 84 ? 1.621 12.970 -1.009 1.00 91.25 84 THR A C 1
ATOM 645 O O . THR A 1 84 ? 2.139 13.852 -0.322 1.00 91.25 84 THR A O 1
ATOM 648 N N . ASP A 1 85 ? 2.160 12.507 -2.139 1.00 87.25 85 ASP A N 1
ATOM 649 C CA . ASP A 1 85 ? 3.439 12.912 -2.721 1.00 87.25 85 ASP A CA 1
ATOM 650 C C . ASP A 1 85 ? 3.356 13.200 -4.235 1.00 87.25 85 ASP A C 1
ATOM 652 O O . ASP A 1 85 ? 4.390 13.374 -4.874 1.00 87.25 85 ASP A O 1
ATOM 656 N N . ASN A 1 86 ? 2.151 13.271 -4.814 1.00 88.94 86 ASN A N 1
ATOM 657 C CA . ASN A 1 86 ? 1.925 13.579 -6.231 1.00 88.94 86 ASN A CA 1
ATOM 658 C C . ASN A 1 86 ? 0.687 14.462 -6.431 1.00 88.94 86 ASN A C 1
ATOM 660 O O . ASN A 1 86 ? -0.255 14.425 -5.644 1.00 88.94 86 ASN A O 1
ATOM 664 N N . GLU A 1 87 ? 0.649 15.184 -7.550 1.00 90.50 87 GLU A N 1
ATOM 665 C CA . GLU A 1 87 ? -0.537 15.942 -7.950 1.00 90.50 87 GLU A CA 1
ATOM 666 C C . GLU A 1 87 ? -1.699 15.014 -8.357 1.00 90.50 87 GLU A C 1
ATOM 668 O O . GLU A 1 87 ? -1.481 14.051 -9.105 1.00 90.50 87 GLU A O 1
ATOM 673 N N . PRO A 1 88 ? -2.955 15.310 -7.961 1.00 93.19 88 PRO A N 1
ATOM 674 C CA . PRO A 1 88 ? -4.117 14.490 -8.313 1.00 93.19 88 PRO A CA 1
ATOM 675 C C . PRO A 1 88 ? -4.296 14.266 -9.818 1.00 93.19 88 PRO A C 1
ATOM 677 O O . PRO A 1 88 ? -4.678 13.174 -10.240 1.00 93.19 88 PRO A O 1
ATOM 680 N N . ALA A 1 89 ? -3.994 15.280 -10.636 1.00 94.19 89 ALA A N 1
ATOM 681 C CA . ALA A 1 89 ? -4.075 15.178 -12.092 1.00 94.19 89 ALA A CA 1
ATOM 682 C C . ALA A 1 89 ? -3.110 14.117 -12.646 1.00 94.19 89 ALA A C 1
ATOM 684 O O . ALA A 1 89 ? -3.494 13.338 -13.517 1.00 94.19 89 ALA A O 1
ATOM 685 N N . THR A 1 90 ? -1.897 14.046 -12.094 1.00 92.06 90 THR A N 1
ATOM 686 C CA . THR A 1 90 ? -0.888 13.044 -12.450 1.00 92.06 90 THR A CA 1
ATOM 687 C C . THR A 1 90 ? -1.329 11.652 -12.016 1.00 92.06 90 THR A C 1
ATOM 689 O O . THR A 1 90 ? -1.315 10.723 -12.815 1.00 92.06 90 THR A O 1
ATOM 692 N N . VAL A 1 91 ? -1.785 11.499 -10.768 1.00 95.12 91 VAL A N 1
ATOM 693 C CA . VAL A 1 91 ? -2.247 10.207 -10.230 1.00 95.12 91 VAL A CA 1
ATOM 694 C C . VAL A 1 91 ? -3.391 9.639 -11.071 1.00 95.12 91 VAL A C 1
ATOM 696 O O . VAL A 1 91 ? -3.367 8.464 -11.437 1.00 95.12 91 VAL A O 1
ATOM 699 N N . ARG A 1 92 ? -4.360 10.485 -11.444 1.00 94.81 92 ARG A N 1
ATOM 700 C CA . ARG A 1 92 ? -5.532 10.093 -12.238 1.00 94.81 92 ARG A CA 1
ATOM 701 C C . ARG A 1 92 ? -5.164 9.427 -13.564 1.00 94.81 92 ARG A C 1
ATOM 703 O O . ARG A 1 92 ? -5.855 8.499 -13.975 1.00 94.81 92 ARG A O 1
ATOM 710 N N . GLN A 1 93 ? -4.092 9.874 -14.219 1.00 94.50 93 GLN A N 1
ATOM 711 C CA . GLN A 1 93 ? -3.647 9.320 -15.502 1.00 94.50 93 GLN A CA 1
ATOM 712 C C . GLN A 1 93 ? -3.205 7.853 -15.389 1.00 94.50 93 GLN A C 1
ATOM 714 O O . GLN A 1 93 ? -3.378 7.091 -16.335 1.00 94.50 93 GLN A O 1
ATOM 719 N N . TYR A 1 94 ? -2.705 7.434 -14.224 1.00 94.69 94 TYR A N 1
ATOM 720 C CA . TYR A 1 94 ? -2.159 6.090 -14.020 1.00 94.69 94 TYR A CA 1
ATOM 721 C C . TYR A 1 94 ? -3.151 5.085 -13.427 1.00 94.69 94 TYR A C 1
ATOM 723 O O . TYR A 1 94 ? -2.836 3.897 -13.380 1.00 94.69 94 TYR A O 1
ATOM 731 N N . ILE A 1 95 ? -4.340 5.515 -12.985 1.00 94.94 95 ILE A N 1
ATOM 732 C CA . ILE A 1 95 ? -5.319 4.626 -12.331 1.00 94.94 95 ILE A CA 1
ATOM 733 C C . ILE A 1 95 ? -5.742 3.483 -13.262 1.00 94.94 95 ILE A C 1
ATOM 735 O O . ILE A 1 95 ? -5.710 2.323 -12.866 1.00 94.94 95 ILE A O 1
ATOM 739 N N . HIS A 1 96 ? -6.127 3.789 -14.502 1.00 93.38 96 HIS A N 1
ATOM 740 C CA . HIS A 1 96 ? -6.550 2.747 -15.444 1.00 93.38 96 HIS A CA 1
ATOM 741 C C . HIS A 1 96 ? -5.363 1.932 -15.963 1.00 93.38 96 HIS A C 1
ATOM 743 O O . HIS A 1 96 ? -5.471 0.713 -16.078 1.00 93.38 96 HIS A O 1
ATOM 749 N N . GLY A 1 97 ? -4.231 2.596 -16.227 1.00 92.38 97 GLY A N 1
ATOM 750 C CA . GLY A 1 97 ? -3.015 1.945 -16.716 1.00 92.38 97 GLY A CA 1
ATOM 751 C C . GLY A 1 97 ? -2.521 0.865 -15.760 1.00 92.38 97 GLY A C 1
ATOM 752 O O . GLY A 1 97 ? -2.330 -0.271 -16.174 1.00 92.38 97 GLY A O 1
ATOM 753 N N . VAL A 1 98 ? -2.443 1.163 -14.457 1.00 93.19 98 VAL A N 1
ATOM 754 C CA . VAL A 1 98 ? -1.942 0.185 -13.481 1.00 93.19 98 VAL A CA 1
ATOM 755 C C . VAL A 1 98 ? -2.832 -1.055 -13.369 1.00 93.19 98 VAL A C 1
ATOM 757 O O . VAL A 1 98 ? -2.326 -2.159 -13.191 1.00 93.19 98 VAL A O 1
ATOM 760 N N . VAL A 1 99 ? -4.155 -0.897 -13.498 1.00 94.19 99 VAL A N 1
ATOM 761 C CA . VAL A 1 99 ? -5.091 -2.031 -13.483 1.00 94.19 99 VAL A CA 1
ATOM 762 C C . VAL A 1 99 ? -4.942 -2.863 -14.754 1.00 94.19 99 VAL A C 1
ATOM 764 O O . VAL A 1 99 ? -4.889 -4.090 -14.672 1.00 94.19 99 VAL A O 1
ATOM 767 N N 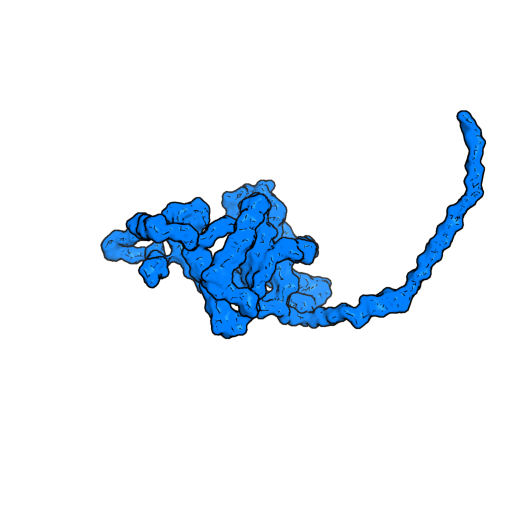. ALA A 1 100 ? -4.844 -2.208 -15.914 1.00 94.19 100 ALA A N 1
ATOM 768 C CA . ALA A 1 100 ? -4.632 -2.881 -17.190 1.00 94.19 100 ALA A CA 1
ATOM 769 C C . ALA A 1 100 ? -3.316 -3.671 -17.194 1.00 94.19 100 ALA A C 1
ATOM 771 O O . ALA A 1 100 ? -3.323 -4.850 -17.547 1.00 94.19 100 ALA A O 1
ATOM 772 N N . ASP A 1 101 ? -2.226 -3.068 -16.716 1.00 92.94 101 ASP A N 1
ATOM 773 C CA . ASP A 1 101 ? -0.923 -3.721 -16.595 1.00 92.94 101 ASP A CA 1
ATOM 774 C C . ASP A 1 101 ? -1.000 -4.947 -15.682 1.00 92.94 101 ASP A C 1
ATOM 776 O O . ASP A 1 101 ? -0.503 -6.015 -16.023 1.00 92.94 101 ASP A O 1
ATOM 780 N N . TYR A 1 102 ? -1.660 -4.824 -14.528 1.00 94.19 102 TYR A N 1
ATOM 781 C CA . TYR A 1 102 ? -1.813 -5.925 -13.574 1.00 94.19 102 TYR A CA 1
ATOM 782 C C . TYR A 1 102 ? -2.524 -7.129 -14.200 1.00 94.19 102 TYR A C 1
ATOM 784 O O . TYR A 1 102 ? -2.066 -8.263 -14.049 1.00 94.19 102 TYR A O 1
ATOM 792 N N . ILE A 1 103 ? -3.612 -6.882 -14.934 1.00 95.06 103 ILE A N 1
ATOM 793 C CA . ILE A 1 103 ? -4.353 -7.930 -15.645 1.00 95.06 103 ILE A CA 1
ATOM 794 C C . ILE A 1 103 ? -3.490 -8.531 -16.761 1.00 95.06 103 ILE A C 1
ATOM 796 O O . ILE A 1 103 ? -3.394 -9.753 -16.868 1.00 95.06 103 ILE A O 1
ATOM 800 N N . ALA A 1 104 ? -2.817 -7.694 -17.556 1.00 94.56 104 ALA A N 1
ATOM 801 C CA . ALA A 1 104 ? -1.949 -8.139 -18.647 1.00 94.56 104 ALA A CA 1
ATOM 802 C C . ALA A 1 104 ? -0.777 -9.009 -18.157 1.00 94.56 104 ALA A C 1
ATOM 804 O O . ALA A 1 104 ? -0.370 -9.944 -18.842 1.00 94.56 104 ALA A O 1
ATOM 805 N N . LEU A 1 105 ? -0.271 -8.738 -16.953 1.00 94.25 105 LEU A N 1
ATOM 806 C CA . LEU A 1 105 ? 0.822 -9.473 -16.312 1.00 94.25 105 LEU A CA 1
ATOM 807 C C . LEU A 1 105 ? 0.368 -10.744 -15.572 1.00 94.25 105 LEU A C 1
ATOM 809 O O . LEU A 1 105 ? 1.185 -11.395 -14.921 1.00 94.25 105 LEU A O 1
ATOM 813 N N . GLY A 1 106 ? -0.911 -11.115 -15.677 1.00 94.00 106 GLY A N 1
ATOM 814 C CA . GLY A 1 106 ? -1.419 -12.413 -15.231 1.00 94.00 106 GLY A CA 1
ATOM 815 C C . GLY A 1 106 ? -2.324 -12.383 -14.003 1.00 94.00 106 GLY A C 1
ATOM 816 O O . GLY A 1 106 ? -2.747 -13.449 -13.552 1.00 94.00 106 GLY A O 1
ATOM 817 N N . ILE A 1 107 ? -2.665 -11.207 -13.460 1.00 95.31 107 ILE A N 1
ATOM 818 C CA . ILE A 1 107 ? -3.675 -11.142 -12.399 1.00 95.31 107 ILE A CA 1
ATOM 819 C C . ILE A 1 107 ? -5.047 -11.445 -12.993 1.00 95.31 107 ILE A C 1
ATOM 821 O O . ILE A 1 107 ? -5.630 -10.650 -13.724 1.00 95.31 107 ILE A O 1
ATOM 825 N N . ASP A 1 108 ? -5.580 -12.603 -12.620 1.00 95.75 108 ASP A N 1
ATOM 826 C CA . ASP A 1 108 ? -6.914 -13.044 -13.020 1.00 95.75 108 ASP A CA 1
ATOM 827 C C . ASP A 1 108 ? -8.011 -12.343 -12.181 1.00 95.75 108 ASP A C 1
ATOM 829 O O . ASP A 1 108 ? -8.122 -12.621 -10.977 1.00 95.75 108 ASP A O 1
ATOM 833 N N . PRO A 1 109 ? -8.850 -11.467 -12.772 1.00 94.50 109 PRO A N 1
ATOM 834 C CA . PRO A 1 109 ? -9.907 -10.753 -12.052 1.00 94.50 109 PRO A CA 1
ATOM 835 C C . PRO A 1 109 ? -11.049 -11.664 -11.572 1.00 94.50 109 PRO A C 1
ATOM 837 O O . PRO A 1 109 ? -11.866 -11.240 -10.756 1.00 94.50 109 PRO A O 1
ATOM 840 N N . GLN A 1 110 ? -11.124 -12.920 -12.031 1.00 94.25 110 GLN A N 1
ATOM 841 C CA . GLN A 1 110 ? -12.066 -13.901 -11.484 1.00 94.25 110 GLN A CA 1
ATOM 842 C C . GLN A 1 110 ? -11.597 -14.465 -10.136 1.00 94.25 110 GLN A C 1
ATOM 844 O O . GLN A 1 110 ? -12.416 -14.915 -9.336 1.00 94.25 110 GLN A O 1
ATOM 849 N N . LYS A 1 111 ? -10.286 -14.422 -9.865 1.00 94.44 111 LYS A N 1
ATOM 850 C CA . LYS A 1 111 ? -9.667 -14.928 -8.627 1.00 94.44 111 LYS A CA 1
ATOM 851 C C . LYS A 1 111 ? -9.251 -13.811 -7.668 1.00 94.44 111 LYS A C 1
ATOM 853 O O . LYS A 1 111 ? -9.208 -14.029 -6.460 1.00 94.44 111 LYS A O 1
ATOM 858 N N . THR A 1 112 ? -8.947 -12.626 -8.196 1.00 95.56 112 THR A N 1
ATOM 859 C CA . THR A 1 112 ? -8.538 -11.448 -7.421 1.00 95.56 112 THR A CA 1
ATOM 860 C C . THR A 1 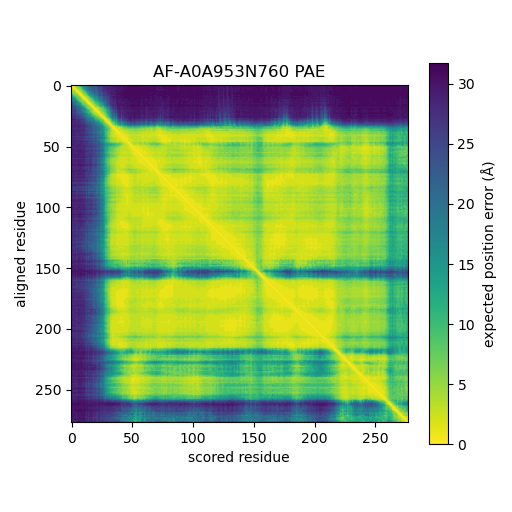112 ? -9.568 -10.344 -7.543 1.00 95.56 112 THR A C 1
ATOM 862 O O . THR A 1 112 ? -9.933 -9.938 -8.642 1.00 95.56 112 THR A O 1
ATOM 865 N N . LYS A 1 113 ? -9.992 -9.795 -6.404 1.00 96.06 113 LYS A N 1
ATOM 866 C CA . LYS A 1 113 ? -10.842 -8.600 -6.397 1.00 96.06 113 LYS A CA 1
ATOM 867 C C . LYS A 1 113 ? -9.965 -7.367 -6.501 1.00 96.06 113 LYS A C 1
ATOM 869 O O . LYS A 1 113 ? -9.047 -7.210 -5.699 1.00 96.06 113 LYS A O 1
ATOM 874 N N . ILE A 1 114 ? -10.284 -6.489 -7.442 1.00 96.38 114 ILE A N 1
ATOM 875 C CA . ILE A 1 114 ? -9.602 -5.209 -7.622 1.00 96.38 114 ILE A CA 1
ATOM 876 C C . ILE A 1 114 ? -10.604 -4.089 -7.353 1.00 96.38 114 ILE A C 1
ATOM 878 O O . ILE A 1 114 ? -11.728 -4.149 -7.849 1.00 96.38 114 ILE A O 1
ATOM 882 N N . TYR A 1 115 ? -10.224 -3.088 -6.560 1.00 97.12 115 TYR A N 1
ATOM 883 C CA . TYR A 1 115 ? -11.045 -1.892 -6.343 1.00 97.12 115 T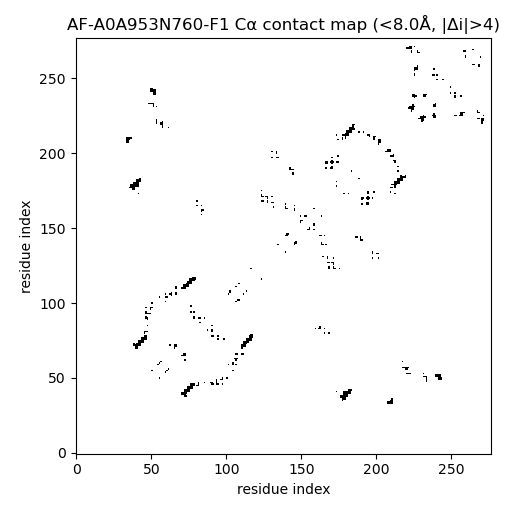YR A CA 1
ATOM 884 C C . TYR A 1 115 ? -10.189 -0.624 -6.259 1.00 97.12 115 TYR A C 1
ATOM 886 O O . TYR A 1 115 ? -8.999 -0.690 -5.945 1.00 97.12 115 TYR A O 1
ATOM 894 N N . LEU A 1 116 ? -10.783 0.536 -6.536 1.00 97.75 116 LEU A N 1
ATOM 895 C CA . LEU A 1 116 ? -10.122 1.829 -6.388 1.00 97.75 116 LEU A CA 1
ATOM 896 C C . LEU A 1 116 ? -10.351 2.375 -4.977 1.00 97.75 116 LEU A C 1
ATOM 898 O O . LEU A 1 116 ? -11.479 2.396 -4.492 1.00 97.75 116 LEU A O 1
ATOM 902 N N . GLN A 1 117 ? -9.296 2.828 -4.301 1.00 98.31 117 GLN A N 1
ATOM 903 C CA . GLN A 1 117 ? -9.408 3.353 -2.938 1.00 98.31 117 GLN A CA 1
ATOM 904 C C . GLN A 1 117 ? -10.381 4.536 -2.871 1.00 98.31 117 GLN A C 1
ATOM 906 O O . GLN A 1 117 ? -11.181 4.613 -1.935 1.00 98.31 117 GLN A O 1
ATOM 911 N N . SER A 1 118 ? -10.369 5.419 -3.871 1.00 97.12 118 SER A N 1
ATOM 912 C CA . SER A 1 118 ? -11.299 6.542 -3.907 1.00 97.12 118 SER A CA 1
ATOM 913 C C . SER A 1 118 ? -12.771 6.170 -4.151 1.00 97.12 118 SER A C 1
ATOM 915 O O . SER A 1 118 ? -13.640 6.963 -3.777 1.00 97.12 118 SER A O 1
ATOM 9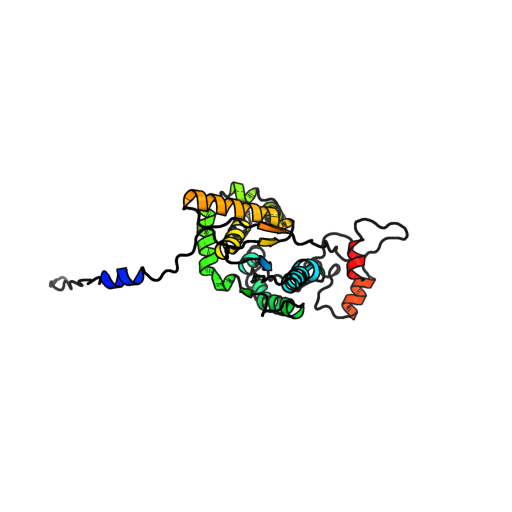17 N N . ASP A 1 119 ? -13.097 4.962 -4.627 1.00 97.25 119 ASP A N 1
ATOM 918 C CA . ASP A 1 119 ? -14.498 4.504 -4.731 1.00 97.25 119 ASP A CA 1
ATOM 919 C C . ASP A 1 119 ? -15.165 4.372 -3.351 1.00 97.25 119 ASP A C 1
ATOM 921 O O . ASP A 1 119 ? -16.385 4.473 -3.230 1.00 97.25 119 ASP A O 1
ATOM 925 N N . ILE A 1 120 ? -14.363 4.189 -2.296 1.00 97.06 120 ILE A N 1
ATOM 926 C CA . ILE A 1 120 ? -14.797 4.134 -0.891 1.00 97.06 120 ILE A CA 1
ATOM 927 C C . ILE A 1 120 ? -14.250 5.319 -0.080 1.00 97.06 120 ILE A C 1
ATOM 929 O O . ILE A 1 120 ? -13.995 5.206 1.125 1.00 97.06 120 ILE A O 1
ATOM 933 N N . THR A 1 121 ? -14.036 6.473 -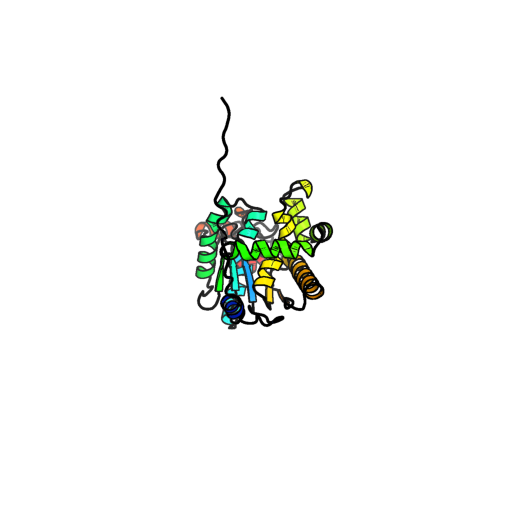0.735 1.00 96.69 121 THR A N 1
ATOM 934 C CA . THR A 1 121 ? -13.456 7.675 -0.100 1.00 96.69 121 THR A CA 1
ATOM 935 C C . THR A 1 121 ? -14.208 8.057 1.173 1.00 96.69 121 THR A C 1
ATOM 937 O O . THR A 1 121 ? -13.581 8.416 2.171 1.00 96.69 121 THR A O 1
ATOM 940 N N . GLY A 1 122 ? -15.542 7.970 1.166 1.00 97.44 122 GLY A N 1
ATOM 941 C CA . GLY A 1 122 ? -16.374 8.339 2.312 1.00 97.44 122 GLY A CA 1
ATOM 942 C C . GLY A 1 122 ? -16.030 7.525 3.558 1.00 97.44 122 GLY A C 1
ATOM 943 O O . GLY A 1 122 ? -15.770 8.089 4.621 1.00 97.44 122 GLY A O 1
ATOM 944 N N . GLU A 1 123 ? -15.957 6.205 3.426 1.00 98.06 123 GLU A N 1
ATOM 945 C CA . GLU A 1 123 ? -15.633 5.276 4.501 1.00 98.06 123 GLU A CA 1
ATOM 946 C C . GLU A 1 123 ? -14.181 5.421 4.951 1.00 98.06 123 GLU A C 1
ATOM 948 O O . GLU A 1 123 ? -13.922 5.559 6.151 1.00 98.06 123 GLU A O 1
ATOM 953 N N . VAL A 1 124 ? -13.232 5.414 4.009 1.00 98.00 124 VAL A N 1
ATOM 954 C CA . VAL A 1 124 ? -11.802 5.401 4.337 1.00 98.00 124 VAL A CA 1
ATOM 955 C C . VAL A 1 124 ? -11.361 6.711 4.986 1.00 98.00 124 VAL A C 1
ATOM 957 O O . VAL A 1 124 ? -10.668 6.682 6.004 1.00 98.00 124 VAL A O 1
ATOM 960 N N . THR A 1 125 ? -11.810 7.867 4.488 1.00 97.25 125 THR A N 1
ATOM 961 C CA . THR A 1 125 ? -11.437 9.172 5.060 1.00 97.25 125 THR A CA 1
ATOM 962 C C . THR A 1 125 ? -12.113 9.411 6.406 1.00 97.25 125 THR A C 1
ATOM 964 O O . THR A 1 125 ? -11.447 9.827 7.358 1.00 97.25 125 THR A O 1
ATOM 967 N N . THR A 1 126 ? -13.398 9.058 6.536 1.00 98.31 126 THR A N 1
ATOM 968 C CA . THR A 1 126 ? -14.115 9.126 7.818 1.00 98.31 126 THR A CA 1
ATOM 969 C C . THR A 1 126 ? -13.416 8.265 8.858 1.00 98.31 126 THR A C 1
ATOM 971 O O . THR A 1 126 ? -13.144 8.719 9.971 1.00 98.31 126 THR A O 1
ATOM 974 N N . PHE A 1 127 ? -13.080 7.024 8.509 1.00 98.19 127 PHE A N 1
ATOM 975 C CA . PHE A 1 127 ? -12.454 6.128 9.464 1.00 98.19 127 PHE A CA 1
ATOM 976 C C . PHE A 1 127 ? -11.008 6.519 9.778 1.00 98.19 127 PHE A C 1
ATOM 978 O O . PHE A 1 127 ? -10.606 6.436 10.936 1.00 98.19 127 PHE A O 1
ATOM 985 N N . THR A 1 128 ? -10.266 7.058 8.808 1.00 98.56 128 THR A N 1
ATOM 986 C CA . THR A 1 128 ? -8.950 7.674 9.044 1.00 98.56 128 THR A CA 1
ATOM 987 C C . THR A 1 128 ? -9.046 8.788 10.084 1.00 98.56 128 THR A C 1
ATOM 989 O O . THR A 1 128 ? -8.278 8.794 11.045 1.00 98.56 128 THR A O 1
ATOM 992 N N . ALA A 1 129 ? -10.025 9.691 9.963 1.00 97.75 129 ALA A N 1
ATOM 993 C CA . ALA A 1 129 ? -10.239 10.767 10.932 1.00 97.75 129 ALA A CA 1
ATOM 994 C C . ALA A 1 129 ? -10.590 10.235 12.336 1.00 97.75 129 ALA A C 1
ATOM 996 O O . ALA A 1 129 ? -10.107 10.753 13.345 1.00 97.75 129 ALA A O 1
ATOM 997 N N . LEU A 1 130 ? -11.391 9.168 12.418 1.00 97.88 130 LEU A N 1
ATOM 998 C CA . LEU A 1 130 ? -11.718 8.515 13.689 1.00 97.88 130 LEU A CA 1
ATOM 999 C C . LEU A 1 130 ? -10.492 7.838 14.321 1.00 97.88 130 LEU A C 1
ATOM 1001 O O . LEU A 1 130 ? -10.259 7.999 15.521 1.00 97.88 130 LEU A O 1
ATOM 1005 N N . LEU A 1 131 ? -9.689 7.123 13.530 1.00 98.44 131 LEU A N 1
ATOM 1006 C CA . LEU A 1 131 ? -8.459 6.471 13.982 1.00 98.44 131 LEU A CA 1
ATOM 1007 C C . LEU A 1 131 ? -7.382 7.481 14.389 1.00 98.44 131 LEU A C 1
ATOM 1009 O O . LEU A 1 131 ? -6.652 7.226 15.346 1.00 98.44 131 LEU A O 1
ATOM 1013 N N . ALA A 1 132 ? -7.316 8.644 13.738 1.00 97.94 132 ALA A N 1
ATOM 1014 C CA . ALA A 1 132 ? -6.366 9.704 14.072 1.00 97.94 132 ALA A CA 1
ATOM 1015 C C . ALA A 1 132 ? -6.511 10.188 15.528 1.00 97.94 132 ALA A C 1
ATOM 1017 O O . ALA A 1 132 ? -5.534 10.604 16.139 1.00 97.94 132 ALA A O 1
ATOM 1018 N N . ARG A 1 133 ? -7.694 10.044 16.148 1.00 97.31 133 ARG A N 1
ATOM 1019 C CA . ARG A 1 133 ? -7.897 10.332 17.583 1.00 97.31 133 ARG A CA 1
ATOM 1020 C C . ARG A 1 133 ? -7.153 9.382 18.528 1.00 97.31 133 ARG A C 1
ATOM 1022 O O . ARG A 1 133 ? -7.109 9.637 19.731 1.00 97.31 133 ARG A O 1
ATOM 1029 N N . LEU A 1 134 ? -6.644 8.261 18.019 1.00 98.06 134 LEU A N 1
ATOM 1030 C CA . LEU A 1 134 ? -5.986 7.206 18.790 1.00 98.06 134 LEU A CA 1
ATOM 1031 C C . LEU A 1 134 ? -4.462 7.224 18.648 1.00 98.06 134 LEU A C 1
ATOM 1033 O O . LEU A 1 134 ? -3.804 6.336 19.192 1.00 98.06 134 LEU A O 1
ATOM 1037 N N . VAL A 1 135 ? -3.888 8.200 17.947 1.00 97.69 135 VAL A N 1
ATOM 1038 C CA . VAL A 1 135 ? -2.441 8.337 17.760 1.00 97.69 135 VAL A CA 1
ATOM 1039 C C . VAL A 1 135 ? -2.034 9.803 17.840 1.00 97.69 135 VAL A C 1
ATOM 1041 O O . VAL A 1 135 ? -2.720 10.687 17.337 1.00 97.69 135 VAL A O 1
ATOM 1044 N N . SER A 1 136 ? -0.921 10.076 18.509 1.00 96.56 136 SER A N 1
ATOM 1045 C CA . SER A 1 136 ? -0.368 11.424 18.607 1.00 96.56 136 SER A CA 1
ATOM 1046 C C . SER A 1 136 ? 0.530 11.757 17.415 1.00 96.56 136 SER A C 1
ATOM 1048 O O . SER A 1 136 ? 1.164 10.884 16.820 1.00 96.56 136 SER A O 1
ATOM 1050 N N . VAL A 1 137 ? 0.676 13.051 17.124 1.00 92.81 137 VAL A N 1
ATOM 1051 C CA . VAL A 1 137 ? 1.632 13.545 16.116 1.00 92.81 137 VAL A CA 1
ATOM 1052 C C . VAL A 1 137 ? 3.056 13.062 16.419 1.00 92.81 137 VAL A C 1
ATOM 1054 O O . VAL A 1 137 ? 3.772 12.628 15.522 1.00 92.81 137 VAL A O 1
ATOM 1057 N N . ALA A 1 138 ? 3.457 13.062 17.694 1.00 93.06 138 ALA A N 1
ATOM 1058 C CA . ALA A 1 138 ? 4.787 12.622 18.109 1.00 93.06 138 ALA A CA 1
ATOM 1059 C C . ALA A 1 138 ? 5.033 11.121 17.873 1.00 93.06 138 ALA A C 1
ATOM 1061 O O . ALA A 1 138 ? 6.175 10.711 17.679 1.00 93.06 138 ALA A O 1
ATOM 1062 N N . GLU A 1 139 ? 3.999 10.279 17.919 1.00 95.06 139 GLU A N 1
ATOM 1063 C CA . GLU A 1 139 ? 4.116 8.865 17.544 1.00 95.06 139 GLU A CA 1
ATOM 1064 C C . GLU A 1 139 ? 4.287 8.711 16.032 1.00 95.06 139 GLU A C 1
ATOM 1066 O O . GLU A 1 139 ? 5.168 7.972 15.600 1.00 95.06 139 GLU A O 1
ATOM 1071 N N . LEU A 1 140 ? 3.518 9.459 15.232 1.00 93.62 140 LEU A N 1
ATOM 1072 C CA . LEU A 1 140 ? 3.632 9.432 13.771 1.00 93.62 140 LEU A CA 1
ATOM 1073 C C . LEU A 1 140 ? 5.023 9.883 13.306 1.00 93.62 140 LEU A C 1
ATOM 1075 O O . LEU A 1 140 ? 5.661 9.189 12.521 1.00 93.62 140 LEU A O 1
ATOM 1079 N N . LEU A 1 141 ? 5.565 10.968 13.863 1.00 90.00 141 LEU A N 1
ATOM 1080 C CA . LEU A 1 141 ? 6.905 11.469 13.520 1.00 90.00 141 LEU A CA 1
ATOM 1081 C C . LEU A 1 141 ? 8.057 10.509 13.886 1.00 90.00 141 LEU A C 1
ATOM 1083 O O . LEU A 1 141 ? 9.188 10.704 13.435 1.00 90.00 141 LEU A O 1
ATOM 1087 N N . ARG A 1 142 ? 7.799 9.478 14.703 1.00 91.19 142 ARG A N 1
ATOM 1088 C CA . ARG A 1 142 ? 8.777 8.428 15.037 1.00 91.19 142 ARG A CA 1
ATOM 1089 C C . ARG A 1 142 ? 8.744 7.241 14.081 1.00 91.19 142 ARG A C 1
ATOM 1091 O O . ARG A 1 142 ? 9.654 6.419 14.141 1.00 91.19 142 ARG A O 1
ATOM 1098 N N . VAL A 1 143 ? 7.744 7.145 13.206 1.00 92.19 143 VAL A N 1
ATOM 1099 C CA . VAL A 1 143 ? 7.667 6.090 12.191 1.00 92.19 143 VAL A CA 1
ATOM 1100 C C . VAL A 1 143 ? 8.827 6.283 11.200 1.00 92.19 143 VAL A C 1
ATOM 1102 O O . VAL A 1 143 ? 8.854 7.311 10.521 1.00 92.19 143 VAL A O 1
ATOM 1105 N N . PRO A 1 144 ? 9.790 5.341 11.095 1.00 86.38 144 PRO A N 1
ATOM 1106 C CA . PRO A 1 144 ? 11.024 5.553 10.332 1.00 86.38 144 PRO A CA 1
ATOM 1107 C C . PRO A 1 144 ? 10.790 5.922 8.865 1.00 86.38 144 PRO A C 1
ATOM 1109 O O . PRO A 1 144 ? 11.315 6.921 8.389 1.00 86.38 144 PRO A O 1
ATOM 1112 N N . THR A 1 145 ? 9.925 5.188 8.169 1.00 79.81 145 THR A N 1
ATOM 1113 C CA . THR A 1 145 ? 9.664 5.412 6.741 1.00 79.81 145 THR A CA 1
ATOM 1114 C C . THR A 1 145 ? 8.899 6.694 6.455 1.00 79.81 145 THR A C 1
ATOM 1116 O O . THR A 1 145 ? 9.151 7.344 5.441 1.00 79.81 145 THR A O 1
ATOM 1119 N N . LEU A 1 146 ? 8.021 7.117 7.368 1.00 82.62 146 LEU A N 1
ATOM 1120 C CA . LEU A 1 146 ? 7.414 8.441 7.299 1.00 82.62 146 LEU A CA 1
ATOM 1121 C C . LEU A 1 146 ? 8.468 9.524 7.529 1.00 82.62 146 LEU A C 1
ATOM 1123 O O . LEU A 1 146 ? 8.529 10.483 6.772 1.00 82.62 146 LEU A O 1
ATOM 1127 N N . LYS A 1 147 ? 9.335 9.357 8.530 1.00 77.19 147 LYS A N 1
ATOM 1128 C CA . LYS A 1 147 ? 10.418 10.298 8.828 1.00 77.19 147 LYS A CA 1
ATOM 1129 C C . LYS A 1 147 ? 11.364 10.475 7.639 1.00 77.19 147 LYS A C 1
ATOM 1131 O O . LYS A 1 147 ? 11.749 11.606 7.353 1.00 77.19 147 LYS A O 1
ATOM 1136 N N . ASP A 1 148 ? 11.699 9.395 6.939 1.00 76.69 148 ASP A N 1
ATOM 1137 C CA . ASP A 1 148 ? 12.554 9.439 5.750 1.00 76.69 148 ASP A CA 1
ATOM 1138 C C . ASP A 1 148 ? 11.849 10.120 4.570 1.00 76.69 148 ASP A C 1
ATOM 1140 O O . ASP A 1 148 ? 12.430 11.000 3.936 1.00 76.69 148 ASP A O 1
ATOM 1144 N N . LYS A 1 149 ? 10.570 9.798 4.318 1.00 74.62 149 LYS A N 1
ATOM 1145 C CA . LYS A 1 149 ? 9.761 10.493 3.300 1.00 74.62 149 LYS A CA 1
ATOM 1146 C C . LYS A 1 149 ? 9.620 11.982 3.589 1.00 74.62 149 LYS A C 1
ATOM 1148 O O . LYS A 1 149 ? 9.737 12.783 2.668 1.00 74.62 149 LYS A O 1
ATOM 1153 N N . LEU A 1 150 ? 9.380 12.338 4.851 1.00 72.50 150 LEU A N 1
ATOM 1154 C CA . LEU A 1 150 ? 9.299 13.724 5.286 1.00 72.50 150 LEU A CA 1
ATOM 1155 C C . LEU A 1 150 ? 10.620 14.409 4.969 1.00 72.50 150 LEU A C 1
ATOM 1157 O O . LEU A 1 150 ? 10.604 15.282 4.124 1.00 72.50 150 LEU A O 1
ATOM 1161 N N . LYS A 1 151 ? 11.753 13.935 5.505 1.00 64.44 151 LYS A N 1
ATOM 1162 C CA . LYS A 1 151 ? 13.086 14.524 5.276 1.00 64.44 151 LYS A CA 1
ATOM 1163 C C . LYS A 1 151 ? 13.461 14.718 3.803 1.00 64.44 151 LYS A C 1
ATOM 1165 O O . LYS A 1 151 ? 14.119 15.704 3.489 1.00 64.44 151 LYS A O 1
ATOM 1170 N N . ASN A 1 152 ? 13.096 13.773 2.935 1.00 61.47 152 ASN A N 1
ATOM 1171 C CA . ASN A 1 152 ? 13.488 13.794 1.525 1.00 61.47 152 ASN A CA 1
ATOM 1172 C C . ASN A 1 152 ? 12.604 14.707 0.662 1.00 61.47 152 ASN A C 1
ATOM 1174 O O . ASN A 1 152 ? 13.094 15.247 -0.324 1.00 61.47 152 ASN A O 1
ATOM 1178 N N . ASN A 1 153 ? 11.328 14.890 1.025 1.00 54.28 153 ASN A N 1
ATOM 1179 C CA . ASN A 1 153 ? 10.367 15.664 0.231 1.00 54.28 153 ASN A CA 1
ATOM 1180 C C . ASN A 1 153 ? 10.003 17.024 0.855 1.00 54.28 153 ASN A C 1
ATOM 1182 O O . ASN A 1 153 ? 9.299 17.807 0.223 1.00 54.28 153 ASN A O 1
ATOM 1186 N N . ALA A 1 154 ? 10.432 17.305 2.092 1.00 51.75 154 ALA A N 1
ATOM 1187 C CA . ALA A 1 154 ? 10.044 18.488 2.857 1.00 51.75 154 ALA A CA 1
ATOM 1188 C C . ALA A 1 154 ? 10.851 18.607 4.175 1.00 51.75 154 ALA A C 1
ATOM 1190 O O . ALA A 1 154 ? 11.399 17.645 4.702 1.00 51.75 154 ALA A O 1
ATOM 1191 N N . ARG A 1 155 ? 10.887 19.775 4.819 1.00 55.56 155 ARG A N 1
ATOM 1192 C CA . ARG A 1 155 ? 11.070 19.762 6.286 1.00 55.56 155 ARG A CA 1
ATOM 1193 C C . ARG A 1 155 ? 9.758 19.255 6.900 1.00 55.56 155 ARG A C 1
ATOM 1195 O O . ARG A 1 155 ? 8.718 19.418 6.267 1.00 55.56 155 ARG A O 1
ATOM 1202 N N . PRO A 1 156 ? 9.722 18.688 8.119 1.00 59.59 156 PRO A N 1
ATOM 1203 C CA . PRO A 1 156 ? 8.449 18.371 8.781 1.00 59.59 156 PRO A CA 1
ATOM 1204 C C . PRO A 1 156 ? 7.451 19.546 8.770 1.00 59.59 156 PRO A C 1
ATOM 1206 O O . PRO A 1 156 ? 6.247 19.329 8.738 1.00 59.59 156 PRO A O 1
ATOM 1209 N N . GLU A 1 157 ? 7.975 20.776 8.732 1.00 61.50 157 GLU A N 1
ATOM 1210 C CA . GLU A 1 157 ? 7.254 22.050 8.613 1.00 61.50 157 GLU A CA 1
ATOM 1211 C C . GLU A 1 157 ? 6.535 22.270 7.267 1.00 61.50 157 GLU A C 1
ATOM 1213 O O . GLU A 1 157 ? 5.564 23.017 7.221 1.00 61.50 157 GLU A O 1
ATOM 1218 N N . THR A 1 158 ? 6.995 21.654 6.173 1.00 64.31 158 THR A N 1
ATOM 1219 C CA . THR A 1 158 ? 6.461 21.864 4.812 1.00 64.31 158 THR A CA 1
ATOM 1220 C C . THR A 1 158 ? 5.735 20.640 4.258 1.00 64.31 158 THR A C 1
ATOM 1222 O O . THR A 1 158 ? 5.245 20.666 3.131 1.00 64.31 158 THR A O 1
ATOM 1225 N N . ALA A 1 159 ? 5.664 19.552 5.025 1.00 72.81 159 ALA A N 1
ATOM 1226 C CA . ALA A 1 159 ? 4.924 18.367 4.630 1.00 72.81 159 ALA A CA 1
ATOM 1227 C C . ALA A 1 159 ? 3.416 18.584 4.775 1.00 72.81 159 ALA A C 1
ATOM 1229 O O . ALA A 1 159 ? 2.941 19.121 5.776 1.00 72.81 159 ALA A O 1
ATOM 1230 N N . ASN A 1 160 ? 2.646 18.116 3.793 1.00 84.62 160 ASN A N 1
ATOM 1231 C CA . ASN A 1 160 ? 1.194 18.173 3.892 1.00 84.62 160 ASN A CA 1
ATOM 1232 C C . ASN A 1 160 ? 0.678 17.208 4.982 1.00 84.62 160 ASN A C 1
ATOM 1234 O O . ASN A 1 160 ? 1.262 16.156 5.256 1.00 84.62 160 ASN A O 1
ATOM 1238 N N . ALA A 1 161 ? -0.446 17.564 5.607 1.00 89.88 161 ALA A N 1
ATOM 1239 C CA . ALA A 1 161 ? -1.024 16.788 6.704 1.00 89.88 161 ALA A CA 1
ATOM 1240 C C . ALA A 1 161 ? -1.459 15.370 6.285 1.00 89.88 161 ALA A C 1
ATOM 1242 O O . ALA A 1 161 ? -1.474 14.461 7.115 1.00 89.88 161 ALA A O 1
ATOM 1243 N N . LEU A 1 162 ? -1.787 15.162 5.006 1.00 91.00 162 LEU A N 1
ATOM 1244 C CA . LEU A 1 162 ? -2.175 13.850 4.496 1.00 91.00 162 LEU A CA 1
ATOM 1245 C C . LEU A 1 162 ? -0.982 12.883 4.475 1.00 91.00 162 LEU A C 1
ATOM 1247 O O . LEU A 1 162 ? -1.133 11.731 4.873 1.00 91.00 162 LEU A O 1
ATOM 1251 N N . LEU A 1 163 ? 0.215 13.358 4.117 1.00 91.50 163 LEU A N 1
ATOM 1252 C CA . LEU A 1 163 ? 1.452 12.583 4.208 1.00 91.50 163 LEU A CA 1
ATOM 1253 C C . LEU A 1 163 ? 1.753 12.185 5.659 1.00 91.50 163 LEU A C 1
ATOM 1255 O O . LEU A 1 163 ? 2.087 11.031 5.911 1.00 91.50 163 LEU A O 1
ATOM 1259 N N . LEU A 1 164 ? 1.567 13.094 6.624 1.00 92.19 164 LEU A N 1
ATOM 1260 C CA . LEU A 1 164 ? 1.694 12.768 8.053 1.00 92.19 164 LEU A CA 1
ATOM 1261 C C . LEU A 1 164 ? 0.715 11.656 8.476 1.00 92.19 164 LEU A C 1
ATOM 1263 O O . LEU A 1 164 ? 1.071 10.777 9.261 1.00 92.19 164 LEU A O 1
ATOM 1267 N N . LEU A 1 165 ? -0.509 11.680 7.943 1.00 95.62 165 LEU A N 1
ATOM 1268 C CA . LEU A 1 165 ? -1.552 10.691 8.216 1.00 95.62 165 LEU A CA 1
ATOM 1269 C C . LEU A 1 165 ? -1.441 9.412 7.374 1.00 95.62 165 LEU A C 1
ATOM 1271 O O . LEU A 1 165 ? -2.254 8.511 7.577 1.00 95.62 165 LEU A O 1
ATOM 1275 N N . TYR A 1 166 ? -0.435 9.268 6.505 1.00 95.62 166 TYR A N 1
ATOM 1276 C CA . TYR A 1 166 ? -0.245 8.084 5.653 1.00 95.62 166 TYR A CA 1
ATOM 1277 C C . TYR A 1 166 ? -0.374 6.749 6.421 1.00 95.62 166 TYR A C 1
ATOM 1279 O O . TYR A 1 166 ? -1.136 5.882 5.983 1.00 95.62 166 TYR A O 1
ATOM 1287 N N . PRO A 1 167 ? 0.263 6.555 7.599 1.00 97.31 167 PRO A N 1
ATOM 1288 C CA . PRO A 1 167 ? 0.127 5.300 8.344 1.00 97.31 167 PRO A CA 1
ATOM 1289 C C . PRO A 1 167 ? -1.290 5.071 8.896 1.00 97.31 167 PRO A C 1
ATOM 1291 O O . PRO A 1 167 ? -1.719 3.931 9.057 1.00 97.31 167 PRO A O 1
ATOM 1294 N N . VAL A 1 168 ? -2.021 6.149 9.195 1.00 98.44 168 VAL A N 1
ATOM 1295 C CA . VAL A 1 168 ? -3.402 6.097 9.703 1.00 98.44 168 VAL A CA 1
ATOM 1296 C C . VAL A 1 168 ? -4.374 5.775 8.571 1.00 98.44 168 VAL A C 1
ATOM 1298 O O . VAL A 1 168 ? -5.279 4.966 8.765 1.00 98.44 168 VAL A O 1
ATOM 1301 N N . LEU A 1 169 ? -4.148 6.348 7.385 1.00 98.44 169 LEU A N 1
ATOM 1302 C CA . LEU A 1 169 ? -4.893 6.027 6.170 1.00 98.44 169 LEU A CA 1
ATOM 1303 C C . LEU A 1 169 ? -4.722 4.545 5.807 1.00 98.44 169 LEU A C 1
ATOM 1305 O O . LEU A 1 169 ? -5.710 3.844 5.614 1.00 98.44 169 LEU A O 1
ATOM 1309 N N . MET A 1 170 ? -3.486 4.034 5.851 1.00 98.44 170 MET A N 1
ATOM 1310 C CA . MET A 1 170 ? -3.202 2.610 5.624 1.00 98.44 170 MET A CA 1
ATOM 1311 C C . MET A 1 170 ? -3.902 1.714 6.655 1.00 98.44 170 MET A C 1
ATOM 1313 O O . MET A 1 170 ? -4.446 0.665 6.308 1.00 98.44 170 MET A O 1
ATOM 1317 N N . ALA A 1 171 ? -3.937 2.131 7.924 1.00 98.62 171 ALA A N 1
ATOM 1318 C CA . ALA A 1 171 ? -4.678 1.408 8.950 1.00 98.62 171 ALA A CA 1
ATOM 1319 C C . ALA A 1 171 ? -6.186 1.383 8.659 1.00 98.62 171 ALA A C 1
ATOM 1321 O O . ALA A 1 171 ? -6.820 0.347 8.856 1.00 98.62 171 ALA A O 1
ATOM 1322 N N . ALA A 1 172 ? -6.761 2.484 8.165 1.00 98.56 172 ALA A N 1
ATOM 1323 C CA . ALA A 1 172 ? -8.167 2.536 7.780 1.00 98.56 172 ALA A CA 1
ATOM 1324 C C . ALA A 1 172 ? -8.478 1.554 6.639 1.00 98.56 172 ALA A C 1
ATOM 1326 O O . ALA A 1 172 ? -9.425 0.775 6.770 1.00 98.56 172 ALA A O 1
ATOM 1327 N N . ASP A 1 173 ? -7.650 1.522 5.587 1.00 98.50 173 ASP A N 1
ATOM 1328 C CA . ASP A 1 173 ? -7.791 0.581 4.465 1.00 98.50 173 ASP A CA 1
ATOM 1329 C C . ASP A 1 173 ? -7.822 -0.877 4.953 1.00 98.50 173 ASP A C 1
ATOM 1331 O O . ASP A 1 173 ? -8.717 -1.654 4.612 1.00 98.50 173 ASP A O 1
ATOM 1335 N N . ILE A 1 174 ? -6.861 -1.249 5.803 1.00 98.50 174 ILE A N 1
ATOM 1336 C CA . ILE A 1 174 ? -6.698 -2.622 6.299 1.00 98.50 174 ILE A CA 1
ATOM 1337 C C . ILE A 1 174 ? -7.854 -3.029 7.221 1.00 98.50 174 ILE A C 1
ATOM 1339 O O . ILE A 1 174 ? -8.389 -4.139 7.116 1.00 98.50 174 ILE A O 1
ATOM 1343 N N . LEU A 1 175 ? -8.241 -2.148 8.145 1.00 98.19 175 LEU A N 1
ATOM 1344 C CA . LEU A 1 175 ? -9.217 -2.458 9.187 1.00 98.19 175 LEU A CA 1
ATOM 1345 C C . LEU A 1 175 ? -10.664 -2.420 8.675 1.00 98.19 175 LEU A C 1
ATOM 1347 O O . LEU A 1 175 ? -11.463 -3.248 9.120 1.00 98.19 175 LEU A O 1
ATOM 1351 N N . LEU A 1 176 ? -11.005 -1.557 7.707 1.00 97.12 176 LEU A N 1
ATOM 1352 C CA . LEU A 1 176 ? -12.316 -1.595 7.033 1.00 97.12 176 LEU A CA 1
ATOM 1353 C C . LEU A 1 176 ? -12.523 -2.917 6.292 1.00 97.12 176 LEU A C 1
ATOM 1355 O O . LEU A 1 176 ? -13.582 -3.538 6.409 1.00 97.12 176 LEU A O 1
ATOM 1359 N N . ASN A 1 177 ? -11.480 -3.392 5.607 1.00 96.88 177 ASN A N 1
ATOM 1360 C CA . ASN A 1 177 ? -11.478 -4.694 4.943 1.00 96.88 177 ASN A CA 1
ATOM 1361 C C . ASN A 1 177 ? -11.409 -5.877 5.921 1.00 96.88 177 ASN A C 1
ATOM 1363 O O . ASN A 1 177 ? -11.693 -7.011 5.535 1.00 96.88 177 ASN A O 1
ATOM 1367 N N . ARG A 1 178 ? -11.036 -5.642 7.188 1.00 96.56 178 ARG A N 1
ATOM 1368 C CA . ARG A 1 178 ? -10.761 -6.685 8.191 1.00 96.56 178 ARG A CA 1
ATOM 1369 C C . ARG A 1 178 ? -9.849 -7.775 7.628 1.00 96.56 178 ARG A C 1
ATOM 1371 O O . ARG A 1 178 ? -10.187 -8.964 7.662 1.00 96.56 178 ARG A O 1
ATOM 1378 N N . ALA A 1 179 ? -8.728 -7.344 7.056 1.00 97.12 179 ALA A N 1
ATOM 1379 C CA . ALA A 1 179 ? -7.777 -8.234 6.409 1.00 97.12 179 ALA A CA 1
ATOM 1380 C C . ALA A 1 179 ? -7.063 -9.135 7.428 1.00 97.12 179 ALA A C 1
ATOM 1382 O O . ALA A 1 179 ? -6.604 -8.671 8.474 1.00 97.12 179 ALA A O 1
ATOM 1383 N N . LYS A 1 180 ? -6.954 -10.429 7.113 1.00 96.69 180 LYS A N 1
ATOM 1384 C CA . LYS A 1 180 ? -6.212 -11.412 7.910 1.00 96.69 180 LYS A CA 1
ATOM 1385 C C . LYS A 1 180 ? -4.721 -11.286 7.680 1.00 96.69 180 LYS A C 1
ATOM 1387 O O . LYS A 1 180 ? -3.970 -11.155 8.643 1.00 96.69 180 LYS A O 1
ATOM 1392 N N . LYS A 1 181 ? -4.302 -11.316 6.419 1.00 95.94 181 LYS A N 1
ATOM 1393 C CA . LYS A 1 181 ? -2.920 -11.117 5.992 1.00 95.94 181 LYS A CA 1
ATOM 1394 C C . LYS A 1 181 ? -2.837 -9.879 5.107 1.00 95.94 181 LYS A C 1
ATOM 1396 O O . LYS A 1 181 ? -3.724 -9.640 4.291 1.00 95.94 181 LYS A O 1
ATOM 1401 N N . VAL A 1 182 ? -1.767 -9.109 5.254 1.00 96.44 182 VAL A N 1
ATOM 1402 C CA . VAL A 1 182 ? -1.468 -7.965 4.390 1.00 96.44 182 VAL A CA 1
ATOM 1403 C C . VAL A 1 182 ? -0.103 -8.187 3.756 1.00 96.44 182 VAL A C 1
ATOM 1405 O O . VAL A 1 182 ? 0.892 -8.315 4.473 1.00 96.44 182 VAL A O 1
ATOM 1408 N N . ALA A 1 183 ? -0.070 -8.275 2.427 1.00 92.50 183 ALA A N 1
ATOM 1409 C CA . ALA A 1 183 ? 1.166 -8.417 1.668 1.00 92.50 183 ALA A CA 1
ATOM 1410 C C . ALA A 1 183 ? 1.815 -7.048 1.474 1.00 92.50 183 ALA A C 1
ATOM 1412 O O . ALA A 1 183 ? 1.258 -6.181 0.794 1.00 92.50 183 ALA A O 1
ATOM 1413 N N . VAL A 1 184 ? 2.981 -6.863 2.093 1.00 89.81 184 VAL A N 1
ATOM 1414 C CA . VAL A 1 184 ? 3.742 -5.612 2.050 1.00 89.81 184 VAL A CA 1
ATOM 1415 C C . VAL A 1 184 ? 5.245 -5.875 1.962 1.00 89.81 184 VAL A C 1
ATOM 1417 O O . VAL A 1 184 ? 5.724 -6.931 2.380 1.00 89.81 184 VAL A O 1
ATOM 1420 N N . GLY A 1 185 ? 5.986 -4.896 1.438 1.00 85.69 185 GLY A N 1
ATOM 1421 C CA . GLY A 1 185 ? 7.448 -4.883 1.483 1.00 85.69 185 GLY A CA 1
ATOM 1422 C C . GLY A 1 185 ? 7.997 -4.570 2.880 1.00 85.69 185 GLY A C 1
ATOM 1423 O O . GLY A 1 185 ? 7.281 -4.086 3.760 1.00 85.69 185 GLY A O 1
ATOM 1424 N N . GLU A 1 186 ? 9.291 -4.823 3.077 1.00 84.50 186 GLU A N 1
ATOM 1425 C CA . GLU A 1 186 ? 9.991 -4.600 4.354 1.00 84.50 186 GLU A CA 1
ATOM 1426 C C . GLU A 1 186 ? 9.920 -3.145 4.837 1.00 84.50 186 GLU A C 1
ATOM 1428 O O . GLU A 1 186 ? 9.797 -2.874 6.031 1.00 84.50 186 GLU A O 1
ATOM 1433 N N . ASP A 1 187 ? 9.912 -2.194 3.906 1.00 84.25 187 ASP A N 1
ATOM 1434 C CA . ASP A 1 187 ? 9.791 -0.761 4.171 1.00 84.25 187 ASP A CA 1
ATOM 1435 C C . ASP A 1 187 ? 8.416 -0.367 4.742 1.00 84.25 187 ASP A C 1
ATOM 1437 O O . ASP A 1 187 ? 8.254 0.704 5.320 1.00 84.25 187 ASP A O 1
ATOM 1441 N N . GLN A 1 188 ? 7.409 -1.231 4.638 1.00 90.25 188 GLN A N 1
ATOM 1442 C CA . GLN A 1 188 ? 6.062 -0.959 5.144 1.00 90.25 188 GLN A CA 1
ATOM 1443 C C . GLN A 1 188 ? 5.791 -1.608 6.509 1.00 90.25 188 GLN A C 1
ATOM 1445 O O . GLN A 1 188 ? 4.745 -1.348 7.111 1.00 90.25 188 GLN A O 1
ATOM 1450 N N . LEU A 1 189 ? 6.722 -2.405 7.048 1.00 93.19 189 LEU A N 1
ATOM 1451 C CA . LEU A 1 189 ? 6.575 -3.035 8.367 1.00 93.19 189 LEU A CA 1
ATOM 1452 C C . LEU A 1 189 ? 6.278 -2.023 9.490 1.00 93.19 189 LEU A C 1
ATOM 1454 O O . LEU A 1 189 ? 5.386 -2.295 10.298 1.00 93.19 189 LEU A O 1
ATOM 1458 N N . PRO A 1 190 ? 6.903 -0.825 9.533 1.00 95.31 190 PRO A N 1
ATOM 1459 C CA . PRO A 1 190 ? 6.541 0.177 10.532 1.00 95.31 190 PRO A CA 1
ATOM 1460 C C . PRO A 1 190 ? 5.077 0.641 10.444 1.00 95.31 190 PRO A C 1
ATOM 1462 O O . PRO A 1 190 ? 4.438 0.851 11.474 1.00 95.31 190 PRO A O 1
ATOM 1465 N N . HIS A 1 191 ? 4.508 0.764 9.239 1.00 95.94 191 HIS A N 1
ATOM 1466 C CA . HIS A 1 191 ? 3.097 1.133 9.061 1.00 95.94 191 HIS A CA 1
ATOM 1467 C C . HIS A 1 191 ? 2.146 0.014 9.503 1.00 95.94 191 HIS A C 1
ATOM 1469 O O . HIS A 1 191 ? 1.085 0.278 10.079 1.00 95.94 191 HIS A O 1
ATOM 1475 N N . MET A 1 192 ? 2.548 -1.243 9.306 1.00 97.19 192 MET A N 1
ATOM 1476 C CA . MET A 1 192 ? 1.813 -2.395 9.825 1.00 97.19 192 MET A CA 1
ATOM 1477 C C . MET A 1 192 ? 1.764 -2.394 11.355 1.00 97.19 192 MET A C 1
ATOM 1479 O O . MET A 1 192 ? 0.715 -2.693 11.930 1.00 97.19 192 MET A O 1
ATOM 1483 N N . GLU A 1 193 ? 2.835 -1.976 12.031 1.00 97.44 193 GLU A N 1
ATOM 1484 C CA . GLU A 1 193 ? 2.807 -1.829 13.490 1.00 97.44 193 GLU A CA 1
ATOM 1485 C C . GLU A 1 193 ? 1.907 -0.692 13.967 1.00 97.44 193 GLU A C 1
ATOM 1487 O O . GLU A 1 193 ? 1.169 -0.868 14.942 1.00 97.44 193 GLU A O 1
ATOM 1492 N N . VAL A 1 194 ? 1.872 0.437 13.251 1.00 98.19 194 VAL A N 1
ATOM 1493 C CA . VAL A 1 194 ? 0.890 1.501 13.522 1.00 98.19 194 VAL A CA 1
ATOM 1494 C C . VAL A 1 194 ? -0.536 0.972 13.363 1.00 98.19 194 VAL A C 1
ATOM 1496 O O . VAL A 1 194 ? -1.378 1.206 14.229 1.00 98.19 194 VAL A O 1
ATOM 1499 N N . THR A 1 195 ? -0.802 0.184 12.320 1.00 98.56 195 THR A N 1
ATOM 1500 C CA . THR A 1 195 ? -2.120 -0.429 12.093 1.00 98.56 195 THR A CA 1
ATOM 1501 C C . THR A 1 195 ? -2.531 -1.334 13.255 1.00 98.56 195 THR A C 1
ATOM 1503 O O . THR A 1 195 ? -3.636 -1.211 13.789 1.00 98.56 195 THR A O 1
ATOM 1506 N N . ARG A 1 196 ? -1.631 -2.211 13.714 1.00 98.56 196 ARG A N 1
ATOM 1507 C CA . ARG A 1 196 ? -1.881 -3.096 14.863 1.00 98.56 196 ARG A CA 1
ATOM 1508 C C . ARG A 1 196 ? -2.072 -2.315 16.162 1.00 98.56 196 ARG A C 1
ATOM 1510 O O . ARG A 1 196 ? -2.932 -2.670 16.969 1.00 98.56 196 ARG A O 1
ATOM 1517 N N . LEU A 1 197 ? -1.288 -1.258 16.376 1.00 98.50 197 LEU A N 1
ATOM 1518 C CA . LEU A 1 197 ? -1.423 -0.363 17.524 1.00 98.50 197 LEU A CA 1
ATOM 1519 C C . LEU A 1 197 ? -2.805 0.296 17.546 1.00 98.50 197 LEU A C 1
ATOM 1521 O O . LEU A 1 197 ? -3.480 0.257 18.575 1.00 98.50 197 LEU A O 1
ATOM 1525 N N . LEU A 1 198 ? -3.232 0.857 16.415 1.00 98.69 198 LEU A N 1
ATOM 1526 C CA . LEU A 1 198 ? -4.530 1.508 16.263 1.00 98.69 198 LEU A CA 1
ATOM 1527 C C . LEU A 1 198 ? -5.684 0.525 16.477 1.00 98.69 198 LEU A C 1
ATOM 1529 O O . LEU A 1 198 ? -6.601 0.840 17.232 1.00 98.69 198 LEU A O 1
ATOM 1533 N N . ALA A 1 199 ? -5.603 -0.686 15.919 1.00 98.50 199 ALA A N 1
ATOM 1534 C CA . ALA A 1 199 ? -6.598 -1.736 16.137 1.00 98.50 199 ALA A CA 1
ATOM 1535 C C . ALA A 1 199 ? -6.727 -2.111 17.624 1.00 98.50 199 ALA A C 1
ATOM 1537 O O . ALA A 1 199 ? -7.829 -2.120 18.171 1.00 98.50 199 ALA A O 1
ATOM 1538 N N . ARG A 1 200 ? -5.600 -2.333 18.319 1.00 98.56 200 ARG A N 1
ATOM 1539 C CA . ARG A 1 200 ? -5.590 -2.622 19.765 1.00 98.56 200 ARG A CA 1
ATOM 1540 C C . ARG A 1 200 ? -6.169 -1.473 20.589 1.00 98.56 200 ARG A C 1
ATOM 1542 O O . ARG A 1 200 ? -6.955 -1.716 21.502 1.00 98.56 200 ARG A O 1
ATOM 1549 N N . ARG A 1 201 ? -5.800 -0.225 20.281 1.00 98.44 201 ARG A N 1
ATOM 1550 C CA . ARG A 1 201 ? -6.324 0.967 20.972 1.00 98.44 201 ARG A CA 1
ATOM 1551 C C . ARG A 1 201 ? -7.820 1.136 20.748 1.00 98.44 201 ARG A C 1
ATOM 1553 O O . ARG A 1 201 ? -8.534 1.426 21.705 1.00 98.44 201 ARG A O 1
ATOM 1560 N N . PHE A 1 202 ? -8.282 0.927 19.517 1.00 98.38 202 PHE A N 1
ATOM 1561 C CA . PHE A 1 202 ? -9.697 0.979 19.181 1.00 98.38 202 PHE A CA 1
ATOM 1562 C C . PHE A 1 202 ? -10.461 -0.075 19.982 1.00 98.38 202 PHE A C 1
ATOM 1564 O O . PHE A 1 202 ? -11.387 0.277 20.707 1.00 98.38 202 PHE A O 1
ATOM 1571 N N . ASN A 1 203 ? -10.014 -1.333 19.933 1.00 97.38 203 ASN A N 1
ATOM 1572 C CA . ASN A 1 203 ? -10.669 -2.433 20.636 1.00 97.38 203 ASN A CA 1
ATOM 1573 C C . ASN A 1 203 ? -10.711 -2.213 22.152 1.00 97.38 203 ASN A C 1
ATOM 1575 O O . ASN A 1 203 ? -11.751 -2.389 22.780 1.00 97.38 203 ASN A O 1
ATOM 1579 N N . LYS A 1 204 ? -9.600 -1.755 22.740 1.00 97.38 204 LYS A N 1
ATOM 1580 C CA . LYS A 1 204 ? -9.525 -1.443 24.173 1.00 97.38 204 LYS A CA 1
ATOM 1581 C C . LYS A 1 204 ? -10.507 -0.342 24.582 1.00 97.38 204 LYS A C 1
ATOM 1583 O O . LYS A 1 204 ? -11.020 -0.371 25.695 1.00 97.38 204 LYS A O 1
ATOM 1588 N N . ARG A 1 205 ? -10.725 0.658 23.722 1.00 97.19 205 ARG A N 1
ATOM 1589 C CA . ARG A 1 205 ? -11.538 1.838 24.047 1.00 97.19 205 ARG A CA 1
ATOM 1590 C C . ARG A 1 205 ? -13.023 1.665 23.734 1.00 97.19 205 ARG A C 1
ATOM 1592 O O . ARG A 1 205 ? -13.844 2.229 24.449 1.00 97.19 205 ARG A O 1
ATOM 1599 N N . TYR A 1 206 ? -13.354 0.947 22.665 1.00 95.50 206 TYR A N 1
ATOM 1600 C CA . TYR A 1 206 ? -14.707 0.892 22.102 1.00 95.50 206 TYR A CA 1
ATOM 1601 C C . TYR A 1 206 ? -15.301 -0.524 22.050 1.00 95.50 206 TYR A C 1
ATOM 1603 O O . TYR A 1 206 ? -16.426 -0.685 21.582 1.00 95.50 206 TYR A O 1
ATOM 1611 N N . GLY A 1 207 ? -14.574 -1.530 22.543 1.00 94.12 207 GLY A N 1
ATOM 1612 C CA . GLY A 1 207 ? -14.957 -2.940 22.482 1.00 94.12 207 GLY A CA 1
ATOM 1613 C C . GLY A 1 207 ? -14.284 -3.678 21.325 1.00 94.12 207 GLY A C 1
ATOM 1614 O O . GLY A 1 207 ? -13.874 -3.075 20.333 1.00 94.12 207 GLY A O 1
ATOM 1615 N N . GLU A 1 208 ? -14.147 -4.995 21.463 1.00 93.38 208 GLU A N 1
ATOM 1616 C CA . GLU A 1 208 ? -13.450 -5.856 20.505 1.00 93.38 208 GLU A CA 1
ATOM 1617 C C . GLU A 1 208 ? -14.169 -5.890 19.154 1.00 93.38 208 GLU A C 1
ATOM 1619 O O . GLU A 1 208 ? -15.129 -6.629 18.977 1.00 93.38 208 GLU A O 1
ATOM 1624 N N . LEU A 1 209 ? -13.715 -5.077 18.196 1.00 94.31 209 LEU A N 1
ATOM 1625 C CA . LEU A 1 209 ? -14.343 -4.953 16.880 1.00 94.31 209 LEU A CA 1
ATOM 1626 C C . LEU A 1 209 ? -13.446 -5.473 15.758 1.00 94.31 209 LEU A C 1
ATOM 1628 O O . LEU A 1 209 ? -13.928 -6.160 14.850 1.00 94.31 209 LEU A O 1
ATOM 1632 N N . PHE A 1 210 ? -12.159 -5.128 15.804 1.00 96.81 210 PHE A N 1
ATOM 1633 C CA . PHE A 1 210 ? -11.216 -5.381 14.724 1.00 96.81 210 PHE A CA 1
ATOM 1634 C C . PHE A 1 210 ? -10.252 -6.515 15.063 1.00 96.81 210 PHE A C 1
ATOM 1636 O O . PHE A 1 210 ? -9.504 -6.405 16.036 1.00 96.81 210 PHE A O 1
ATOM 1643 N N . PRO A 1 211 ? -10.186 -7.577 14.247 1.00 95.69 211 PRO A N 1
ATOM 1644 C CA . PRO A 1 211 ? -9.118 -8.547 14.401 1.00 95.69 211 PRO A CA 1
ATOM 1645 C C . PRO A 1 211 ? -7.764 -7.925 14.007 1.00 95.69 211 PRO A C 1
ATOM 1647 O O . PRO A 1 211 ? -7.704 -6.969 13.231 1.00 95.69 211 PRO A O 1
ATOM 1650 N N . ILE A 1 212 ? -6.668 -8.447 14.564 1.00 97.94 212 ILE A N 1
ATOM 1651 C CA . ILE A 1 212 ? -5.329 -7.865 14.390 1.00 97.94 212 ILE A CA 1
ATOM 1652 C C . ILE A 1 212 ? -4.656 -8.441 13.131 1.00 97.94 212 ILE A C 1
ATOM 1654 O O . ILE A 1 212 ? -4.366 -9.636 13.107 1.00 97.94 212 ILE A O 1
ATOM 1658 N N . PRO A 1 213 ? -4.345 -7.624 12.107 1.00 97.38 213 PRO A N 1
ATOM 1659 C CA . PRO A 1 213 ? -3.812 -8.123 10.842 1.00 97.38 213 PRO A CA 1
ATOM 1660 C C . PRO A 1 213 ? -2.394 -8.697 10.981 1.00 97.38 213 PRO A C 1
ATOM 1662 O O . PRO A 1 213 ? -1.534 -8.183 11.710 1.00 97.38 213 PRO A O 1
ATOM 1665 N N . GLN A 1 214 ? -2.124 -9.752 10.219 1.00 97.12 214 GLN A N 1
ATOM 1666 C CA . GLN A 1 214 ? -0.814 -10.380 10.075 1.00 97.12 214 GLN A CA 1
ATOM 1667 C C . GLN A 1 214 ? -0.089 -9.824 8.848 1.00 97.12 214 GLN A C 1
ATOM 1669 O O . GLN A 1 214 ? -0.713 -9.439 7.863 1.00 97.12 214 GLN A O 1
ATOM 1674 N N . VAL A 1 215 ? 1.239 -9.788 8.907 1.00 95.38 215 VAL A N 1
ATOM 1675 C CA . VAL A 1 215 ? 2.054 -9.441 7.741 1.00 95.38 215 VAL A CA 1
ATOM 1676 C C . VAL A 1 215 ? 2.292 -10.722 6.961 1.00 95.38 215 VAL A C 1
ATOM 1678 O O . VAL A 1 215 ? 2.707 -11.724 7.542 1.00 95.38 215 VAL A O 1
ATOM 1681 N N . LEU A 1 216 ? 2.039 -10.682 5.659 1.00 90.94 216 LEU A N 1
ATOM 1682 C CA . LEU A 1 216 ? 2.592 -11.649 4.727 1.00 90.94 216 LEU A CA 1
ATOM 1683 C C . LEU A 1 216 ? 3.787 -10.978 4.062 1.00 90.94 216 LEU A C 1
ATOM 1685 O O . LEU A 1 216 ? 3.623 -10.118 3.200 1.00 90.94 216 LEU A O 1
ATOM 1689 N N . GLN A 1 217 ? 4.990 -11.325 4.509 1.00 80.00 217 GLN A N 1
ATOM 1690 C CA . GLN A 1 217 ? 6.189 -10.774 3.900 1.00 80.00 217 GLN A CA 1
ATOM 1691 C C . GLN A 1 217 ? 6.363 -11.427 2.537 1.00 80.00 217 GLN A C 1
ATOM 1693 O O . GLN A 1 217 ? 6.581 -12.633 2.421 1.00 80.00 217 GLN A O 1
ATOM 1698 N N . VAL A 1 218 ? 6.229 -10.613 1.505 1.00 72.12 218 VAL A N 1
ATOM 1699 C CA . VAL A 1 218 ? 6.551 -11.020 0.150 1.00 72.12 218 VAL A CA 1
ATOM 1700 C C . VAL A 1 218 ? 8.065 -10.930 0.025 1.00 72.12 218 VAL A C 1
ATOM 1702 O O . VAL A 1 218 ? 8.637 -9.902 0.394 1.00 72.12 218 VAL A O 1
ATOM 1705 N N . LYS A 1 219 ? 8.734 -11.995 -0.442 1.00 65.69 219 LYS A N 1
ATOM 1706 C CA . LYS A 1 219 ? 10.176 -11.940 -0.721 1.00 65.69 219 LYS A CA 1
ATOM 1707 C C . LYS A 1 219 ? 10.411 -10.826 -1.736 1.00 65.69 219 LYS A C 1
ATOM 1709 O O . LYS A 1 219 ? 10.156 -11.005 -2.922 1.00 65.69 219 LYS A O 1
ATOM 1714 N N . SER A 1 220 ? 10.870 -9.666 -1.273 1.00 59.25 220 SER A N 1
ATOM 1715 C CA . SER A 1 220 ? 11.180 -8.577 -2.182 1.00 59.25 220 SER A CA 1
ATOM 1716 C C . SER A 1 220 ? 12.492 -8.921 -2.867 1.00 59.25 220 SER A C 1
ATOM 1718 O O . SER A 1 220 ? 13.558 -8.851 -2.253 1.00 59.25 220 SER A O 1
ATOM 1720 N N . LEU A 1 221 ? 12.423 -9.307 -4.135 1.00 67.12 221 LEU A N 1
ATOM 1721 C CA . LEU A 1 221 ? 13.605 -9.338 -4.977 1.00 67.12 221 LEU A CA 1
ATOM 1722 C C . LEU A 1 221 ? 14.091 -7.893 -5.110 1.00 67.12 221 LEU A C 1
ATOM 1724 O O . LEU A 1 221 ? 13.431 -7.044 -5.711 1.00 67.12 221 LEU A O 1
ATOM 1728 N N . ARG A 1 222 ? 15.221 -7.578 -4.472 1.00 70.06 222 ARG A N 1
ATOM 1729 C CA . ARG A 1 222 ? 15.834 -6.256 -4.585 1.00 70.06 222 ARG A CA 1
ATOM 1730 C C . ARG A 1 222 ? 16.484 -6.150 -5.960 1.00 70.06 222 ARG A C 1
ATOM 1732 O O . ARG A 1 222 ? 17.643 -6.504 -6.129 1.00 70.06 222 ARG A O 1
ATOM 1739 N N . ILE A 1 223 ? 15.726 -5.648 -6.927 1.00 78.50 223 ILE A N 1
ATOM 1740 C CA . ILE A 1 223 ? 16.232 -5.378 -8.271 1.00 78.50 223 ILE A CA 1
ATOM 1741 C C . ILE A 1 223 ? 16.971 -4.039 -8.260 1.00 78.50 223 ILE A C 1
ATOM 1743 O O . ILE A 1 223 ? 16.387 -2.982 -7.982 1.00 78.50 223 ILE A O 1
ATOM 1747 N N . LEU A 1 224 ? 18.278 -4.089 -8.503 1.00 81.81 224 LEU A N 1
ATOM 1748 C CA . LEU A 1 224 ? 19.117 -2.900 -8.570 1.00 81.81 224 LEU A CA 1
ATOM 1749 C C . LEU A 1 224 ? 18.922 -2.168 -9.897 1.00 81.81 224 LEU A C 1
ATOM 1751 O O . LEU A 1 224 ? 18.457 -2.730 -10.888 1.00 81.81 224 LEU A O 1
ATOM 1755 N N . SER A 1 225 ? 19.267 -0.884 -9.891 1.00 85.62 225 SER A N 1
ATOM 1756 C CA . SER A 1 225 ? 19.395 -0.102 -11.118 1.00 85.62 225 SER A CA 1
ATOM 1757 C C . SER A 1 225 ? 20.363 -0.793 -12.080 1.00 85.62 225 SER A C 1
ATOM 1759 O O . SER A 1 225 ? 21.356 -1.384 -11.650 1.00 85.62 225 SER A O 1
ATOM 1761 N N . LEU A 1 226 ? 20.131 -0.667 -13.386 1.00 84.38 226 LEU A N 1
ATOM 1762 C CA . LEU A 1 226 ? 21.102 -1.103 -14.396 1.00 84.38 226 LEU A CA 1
ATOM 1763 C C . LEU A 1 226 ? 22.444 -0.365 -14.283 1.00 84.38 226 LEU A C 1
ATOM 1765 O O . LEU A 1 226 ? 23.431 -0.829 -14.829 1.00 84.38 226 LEU A O 1
ATOM 1769 N N . LYS A 1 227 ? 22.501 0.752 -13.552 1.00 82.69 227 LYS A N 1
ATOM 1770 C CA . LYS A 1 227 ? 23.728 1.510 -13.266 1.00 82.69 227 LYS A CA 1
ATOM 1771 C C . LYS A 1 227 ? 24.428 1.092 -11.961 1.00 82.69 227 LYS A C 1
ATOM 1773 O O . LYS A 1 227 ? 25.009 1.951 -11.320 1.00 82.69 227 LYS A O 1
ATOM 1778 N N . GLY A 1 228 ? 24.190 -0.120 -11.448 1.00 72.62 228 GLY A N 1
ATOM 1779 C CA . GLY A 1 228 ? 24.844 -0.653 -10.236 1.00 72.62 228 GLY A CA 1
ATOM 1780 C C . GLY A 1 228 ? 24.494 0.021 -8.893 1.00 72.62 228 GLY A C 1
ATOM 1781 O O . GLY A 1 228 ? 24.706 -0.556 -7.825 1.00 72.62 228 GLY A O 1
ATOM 1782 N N . GLU A 1 229 ? 23.906 1.218 -8.914 1.00 75.12 229 GLU A N 1
ATOM 1783 C CA . GLU A 1 229 ? 23.641 2.039 -7.736 1.00 75.12 229 GLU A CA 1
ATOM 1784 C C . GLU A 1 229 ? 22.147 2.185 -7.437 1.00 75.12 229 GLU A C 1
ATOM 1786 O O . GLU A 1 229 ? 21.337 2.579 -8.280 1.00 75.12 229 GLU A O 1
ATOM 1791 N N . GLY A 1 230 ? 21.778 1.926 -6.182 1.00 75.75 230 GLY A N 1
ATOM 1792 C CA . GLY A 1 230 ? 20.403 2.083 -5.717 1.00 75.75 230 GLY A CA 1
ATOM 1793 C C . GLY A 1 230 ? 19.425 1.057 -6.305 1.00 75.75 230 GLY A C 1
ATOM 1794 O O . GLY A 1 230 ? 19.782 0.131 -7.032 1.00 75.75 230 GLY A O 1
ATOM 1795 N N . LYS A 1 231 ? 18.152 1.185 -5.925 1.00 79.31 231 LYS A N 1
ATOM 1796 C CA . LYS A 1 231 ? 17.075 0.333 -6.451 1.00 79.31 231 LYS A CA 1
ATOM 1797 C C . LYS A 1 231 ? 16.653 0.831 -7.832 1.00 79.31 231 LYS A C 1
ATOM 1799 O O . LYS A 1 231 ? 16.665 2.038 -8.071 1.00 79.31 231 LYS A O 1
ATOM 1804 N N . MET A 1 232 ? 16.211 -0.077 -8.699 1.00 84.69 232 MET A N 1
ATOM 1805 C CA . MET A 1 232 ? 15.550 0.312 -9.942 1.00 84.69 232 MET A CA 1
ATOM 1806 C C . MET A 1 232 ? 14.322 1.179 -9.615 1.00 84.69 232 MET A C 1
ATOM 1808 O O . MET A 1 232 ? 13.454 0.762 -8.845 1.00 84.69 232 MET A O 1
ATOM 1812 N N . SER A 1 233 ? 14.252 2.392 -10.171 1.00 80.25 233 SER A N 1
ATOM 1813 C CA . SER A 1 233 ? 13.187 3.356 -9.877 1.00 80.25 233 SER A CA 1
ATOM 1814 C C . SER A 1 233 ? 12.644 4.015 -11.142 1.00 80.25 233 SER A C 1
ATOM 1816 O O . SER A 1 233 ? 13.373 4.267 -12.097 1.00 80.25 233 SER A O 1
ATOM 1818 N N . LYS A 1 234 ? 11.354 4.370 -11.108 1.00 79.62 234 LYS A N 1
ATOM 1819 C CA . LYS A 1 234 ? 10.685 5.128 -12.181 1.00 79.62 234 LYS A CA 1
ATOM 1820 C C . LYS A 1 234 ? 11.302 6.519 -12.381 1.00 79.62 234 LYS A C 1
ATOM 1822 O O . LYS A 1 234 ? 11.268 7.066 -13.473 1.00 79.62 234 LYS A O 1
ATOM 1827 N N . THR A 1 235 ? 11.895 7.072 -11.323 1.00 75.69 235 THR A N 1
ATOM 1828 C CA . THR A 1 235 ? 12.530 8.396 -11.313 1.00 75.69 235 THR A CA 1
ATOM 1829 C C . THR A 1 235 ? 13.910 8.426 -11.970 1.00 75.69 235 THR A C 1
ATOM 1831 O O . THR A 1 235 ? 14.415 9.511 -12.241 1.00 75.69 235 THR A O 1
ATOM 1834 N N . ASN A 1 236 ? 14.519 7.269 -12.258 1.00 80.56 236 ASN A N 1
ATOM 1835 C CA . ASN A 1 236 ? 15.777 7.172 -13.000 1.00 80.56 236 ASN A CA 1
ATOM 1836 C C . ASN A 1 236 ? 15.606 6.257 -14.228 1.00 80.56 236 ASN A C 1
ATOM 1838 O O . ASN A 1 236 ? 16.055 5.106 -14.206 1.00 80.56 236 ASN A O 1
ATOM 1842 N N . PRO A 1 237 ? 14.977 6.751 -15.315 1.00 81.62 237 PRO A N 1
ATOM 1843 C CA . PRO A 1 237 ? 14.615 5.929 -16.471 1.00 81.62 237 PRO A CA 1
ATOM 1844 C C . PRO A 1 237 ? 15.796 5.220 -17.140 1.00 81.62 237 PRO A C 1
ATOM 1846 O O . PRO A 1 237 ? 15.648 4.112 -17.647 1.00 81.62 237 PRO A O 1
ATOM 1849 N N . GLY A 1 238 ? 16.985 5.832 -17.120 1.00 81.44 238 GLY A N 1
ATOM 1850 C CA . GLY A 1 238 ? 18.193 5.238 -17.698 1.00 81.44 238 GLY A CA 1
ATOM 1851 C C . GLY A 1 238 ? 18.721 4.026 -16.923 1.00 81.44 238 GLY A C 1
ATOM 1852 O O . GLY A 1 238 ? 19.503 3.259 -17.467 1.00 81.44 238 GLY A O 1
ATOM 1853 N N . GLY A 1 239 ? 18.314 3.855 -15.662 1.00 85.12 239 GLY A N 1
ATOM 1854 C CA . GLY A 1 239 ? 18.640 2.693 -14.835 1.00 85.12 239 GLY A CA 1
ATOM 1855 C C . GLY A 1 239 ? 17.509 1.666 -14.735 1.00 85.12 239 GLY A C 1
ATOM 1856 O O . GLY A 1 239 ? 17.641 0.703 -13.980 1.00 85.12 239 GLY A O 1
ATOM 1857 N N . ALA A 1 240 ? 16.395 1.871 -15.443 1.00 89.88 240 ALA A N 1
ATOM 1858 C CA . ALA A 1 240 ? 15.187 1.069 -15.308 1.00 89.88 240 ALA A CA 1
ATOM 1859 C C . ALA A 1 240 ? 14.717 0.490 -16.643 1.00 89.88 240 ALA A C 1
ATOM 1861 O O . ALA A 1 240 ? 14.731 1.166 -17.672 1.00 89.88 240 ALA A O 1
ATOM 1862 N N . ILE A 1 241 ? 14.258 -0.760 -16.598 1.00 90.25 241 ILE A N 1
ATOM 1863 C CA . ILE A 1 241 ? 13.560 -1.413 -17.706 1.00 90.25 241 ILE A CA 1
ATOM 1864 C C . ILE A 1 241 ? 12.068 -1.278 -17.431 1.00 90.25 241 ILE A C 1
ATOM 1866 O O . ILE A 1 241 ? 11.578 -1.818 -16.431 1.00 90.25 241 ILE A O 1
ATOM 1870 N N . PHE A 1 242 ? 11.369 -0.538 -18.284 1.00 91.44 242 PHE A N 1
ATOM 1871 C CA . PHE A 1 242 ? 9.917 -0.422 -18.238 1.00 91.44 242 PHE A CA 1
ATOM 1872 C C . PHE A 1 242 ? 9.289 -1.572 -19.012 1.00 91.44 242 PHE A C 1
ATOM 1874 O O . PHE A 1 242 ? 9.838 -2.036 -20.007 1.00 91.44 242 PHE A O 1
ATOM 1881 N N . LEU A 1 243 ? 8.124 -2.030 -18.564 1.00 89.31 243 LEU A N 1
ATOM 1882 C CA . LEU A 1 243 ? 7.401 -3.115 -19.237 1.00 89.31 243 LEU A CA 1
ATOM 1883 C C . LEU A 1 243 ? 6.856 -2.693 -20.611 1.00 89.31 243 LEU A C 1
ATOM 1885 O O . LEU A 1 243 ? 6.519 -3.541 -21.429 1.00 89.31 243 LEU A O 1
ATOM 1889 N N . THR A 1 244 ? 6.800 -1.386 -20.861 1.00 89.38 244 THR A N 1
ATOM 1890 C CA . THR A 1 244 ? 6.388 -0.761 -22.121 1.00 89.38 244 THR A CA 1
ATOM 1891 C C . THR A 1 244 ? 7.563 -0.412 -23.040 1.00 89.38 244 THR A C 1
ATOM 1893 O O . THR A 1 244 ? 7.329 0.066 -24.150 1.00 89.38 244 THR A O 1
ATOM 1896 N N . ASP A 1 245 ? 8.815 -0.632 -22.613 1.00 90.62 245 ASP A N 1
ATOM 1897 C CA . ASP A 1 245 ? 9.982 -0.408 -23.470 1.00 90.62 245 ASP A CA 1
ATOM 1898 C C . ASP A 1 245 ? 9.953 -1.382 -24.661 1.00 90.62 245 ASP A C 1
ATOM 1900 O O . ASP A 1 245 ? 9.745 -2.587 -24.506 1.00 90.62 245 ASP A O 1
ATOM 1904 N N . ASP A 1 246 ? 10.224 -0.876 -25.865 1.00 92.75 246 ASP A N 1
ATOM 1905 C CA . ASP A 1 246 ? 10.380 -1.729 -27.040 1.00 92.75 246 ASP A CA 1
ATOM 1906 C C . ASP A 1 246 ? 11.663 -2.583 -26.958 1.00 92.75 246 ASP A C 1
ATOM 1908 O O . ASP A 1 246 ? 12.625 -2.256 -26.254 1.00 92.75 246 ASP A O 1
ATOM 1912 N N . VAL A 1 247 ? 11.716 -3.667 -27.738 1.00 91.62 247 VAL A N 1
ATOM 1913 C CA . VAL A 1 247 ? 12.836 -4.626 -27.730 1.00 91.62 247 VAL A CA 1
ATOM 1914 C C . VAL A 1 247 ? 14.193 -3.955 -27.971 1.00 91.62 247 VAL A C 1
ATOM 1916 O O . VAL A 1 247 ? 15.186 -4.338 -27.349 1.00 91.62 247 VAL A O 1
ATOM 1919 N N . LYS A 1 248 ? 14.269 -2.943 -28.844 1.00 93.38 248 LYS A N 1
ATOM 1920 C CA . LYS A 1 248 ? 15.517 -2.226 -29.142 1.00 93.38 248 LYS A CA 1
ATOM 1921 C C . LYS A 1 248 ? 15.947 -1.388 -27.939 1.00 93.38 248 LYS A C 1
ATOM 1923 O O . LYS A 1 248 ? 17.126 -1.408 -27.583 1.00 93.38 248 LYS A O 1
ATOM 1928 N N . THR A 1 249 ? 15.010 -0.701 -27.293 1.00 92.25 249 THR A N 1
ATOM 1929 C CA . THR A 1 249 ? 15.248 0.075 -26.070 1.00 92.25 249 THR A CA 1
ATOM 1930 C C . THR A 1 249 ? 15.724 -0.820 -24.928 1.00 92.25 249 THR A C 1
ATOM 1932 O O . THR A 1 249 ? 16.773 -0.539 -24.342 1.00 92.25 249 THR A O 1
ATOM 1935 N N . VAL A 1 250 ? 15.035 -1.936 -24.667 1.00 90.44 250 VAL A N 1
ATOM 1936 C CA . VAL A 1 250 ? 15.444 -2.927 -23.655 1.00 90.44 250 VAL A CA 1
ATOM 1937 C C . VAL A 1 250 ? 16.844 -3.464 -23.953 1.00 90.44 250 VAL A C 1
ATOM 1939 O O . VAL A 1 250 ? 17.713 -3.439 -23.084 1.00 90.44 250 VAL A O 1
ATOM 1942 N N . THR A 1 251 ? 17.098 -3.880 -25.197 1.00 88.50 251 THR A N 1
ATOM 1943 C CA . THR A 1 251 ? 18.401 -4.417 -25.620 1.00 88.50 251 THR A CA 1
ATOM 1944 C C . THR A 1 251 ? 19.524 -3.412 -25.382 1.00 88.50 251 THR A C 1
ATOM 1946 O O . THR A 1 251 ? 20.582 -3.777 -24.874 1.00 88.50 251 THR A O 1
ATOM 1949 N N . ASN A 1 252 ? 19.308 -2.141 -25.726 1.00 89.38 252 ASN A N 1
ATOM 1950 C CA . ASN A 1 252 ? 20.304 -1.095 -25.514 1.00 89.38 252 ASN A CA 1
ATOM 1951 C C . ASN A 1 252 ? 20.566 -0.862 -24.024 1.00 89.38 252 ASN A C 1
ATOM 1953 O O . ASN A 1 252 ? 21.725 -0.819 -23.624 1.00 89.38 252 ASN A O 1
ATOM 1957 N N . LYS A 1 253 ? 19.511 -0.782 -23.203 1.00 89.62 253 LYS A N 1
ATOM 1958 C CA . LYS A 1 253 ? 19.632 -0.611 -21.748 1.00 89.62 253 LYS A CA 1
ATOM 1959 C C . LYS A 1 253 ? 20.419 -1.753 -21.105 1.00 89.62 253 LYS A C 1
ATOM 1961 O O . LYS A 1 253 ? 21.327 -1.484 -20.324 1.00 89.62 253 LYS A O 1
ATOM 1966 N N . ILE A 1 254 ? 20.119 -3.002 -21.472 1.00 86.50 254 ILE A N 1
ATOM 1967 C CA . ILE A 1 254 ? 20.830 -4.191 -20.976 1.00 86.50 254 ILE A CA 1
ATOM 1968 C C . ILE A 1 254 ? 22.296 -4.182 -21.427 1.00 86.50 254 ILE A C 1
ATOM 1970 O O . ILE A 1 254 ? 23.177 -4.427 -20.611 1.00 86.50 254 ILE A O 1
ATOM 1974 N N . LYS A 1 255 ? 22.586 -3.845 -22.692 1.00 85.06 255 LYS A N 1
ATOM 1975 C CA . LYS A 1 255 ? 23.969 -3.757 -23.204 1.00 85.06 255 LYS A CA 1
ATOM 1976 C C . LYS A 1 255 ? 24.827 -2.734 -22.461 1.00 85.06 255 LYS A C 1
ATOM 1978 O O . LYS A 1 255 ? 26.033 -2.917 -22.370 1.00 85.06 255 LYS A O 1
ATOM 1983 N N . THR A 1 256 ? 24.217 -1.653 -21.984 1.00 84.06 256 THR A N 1
ATOM 1984 C CA . THR A 1 256 ? 24.897 -0.590 -21.230 1.00 84.06 256 THR A CA 1
ATOM 1985 C C . THR A 1 256 ? 24.815 -0.771 -19.716 1.00 84.06 256 THR A C 1
ATOM 1987 O O . THR A 1 256 ? 25.224 0.131 -18.987 1.00 84.06 256 THR A O 1
ATOM 1990 N N . ALA A 1 257 ? 24.234 -1.874 -19.237 1.00 84.38 257 ALA A N 1
ATOM 1991 C CA . ALA A 1 257 ? 24.153 -2.140 -17.811 1.00 84.38 257 ALA A CA 1
ATOM 1992 C C . ALA A 1 257 ? 25.565 -2.292 -17.235 1.00 84.38 257 ALA A C 1
ATOM 1994 O O . ALA A 1 257 ? 26.445 -2.886 -17.855 1.00 84.38 257 ALA A O 1
ATOM 1995 N N . GLU A 1 258 ? 25.778 -1.733 -16.051 1.00 80.44 258 GLU A N 1
ATOM 1996 C CA . GLU A 1 258 ? 27.031 -1.871 -15.332 1.00 80.44 258 GLU A CA 1
ATOM 1997 C C . GLU A 1 258 ? 27.226 -3.334 -14.939 1.00 80.44 258 GLU A C 1
ATOM 1999 O O . GLU A 1 258 ? 26.393 -3.924 -14.253 1.00 80.44 258 GLU A O 1
ATOM 2004 N N . THR A 1 259 ? 28.334 -3.914 -15.386 1.00 72.62 259 THR A N 1
ATOM 2005 C CA . THR A 1 259 ? 28.736 -5.279 -15.054 1.00 72.62 259 THR A CA 1
ATOM 2006 C C . THR A 1 259 ? 29.988 -5.264 -14.188 1.00 72.62 259 THR A C 1
ATOM 2008 O O . THR A 1 259 ? 30.723 -4.279 -14.134 1.00 72.62 259 THR A O 1
ATOM 2011 N N . ALA A 1 260 ? 30.269 -6.387 -13.531 1.00 62.62 260 ALA A N 1
ATOM 2012 C CA . ALA A 1 260 ? 31.537 -6.576 -12.840 1.00 62.62 260 ALA A CA 1
ATOM 2013 C C . ALA A 1 260 ? 32.690 -6.574 -13.854 1.00 62.62 260 ALA A C 1
ATOM 2015 O O . ALA A 1 260 ? 32.533 -7.067 -14.973 1.00 62.62 260 ALA A O 1
ATOM 2016 N N . PHE A 1 261 ? 33.863 -6.091 -13.441 1.00 60.19 261 PHE A N 1
ATOM 2017 C CA . PHE A 1 261 ? 35.108 -6.460 -14.114 1.00 60.19 261 PHE A CA 1
ATOM 2018 C C . PHE A 1 261 ? 35.427 -7.937 -13.835 1.00 60.19 261 PHE A C 1
ATOM 2020 O O . PHE A 1 261 ? 35.014 -8.496 -12.813 1.00 60.19 261 PHE A O 1
ATOM 2027 N N . GLU A 1 262 ? 36.146 -8.572 -14.762 1.00 46.50 262 GLU A N 1
ATOM 2028 C CA . GLU A 1 262 ? 36.495 -9.994 -14.713 1.00 46.50 262 GLU A CA 1
ATOM 2029 C C . GLU A 1 262 ? 37.090 -10.382 -13.343 1.00 46.50 262 GLU A C 1
ATOM 2031 O O . GLU A 1 262 ? 38.077 -9.806 -12.889 1.00 46.50 262 GLU A O 1
ATOM 2036 N N . GLY A 1 263 ? 36.446 -11.334 -12.656 1.00 50.19 263 GLY A N 1
ATOM 2037 C CA . GLY A 1 263 ? 36.899 -11.874 -11.367 1.00 50.19 263 GLY A CA 1
ATOM 2038 C C . GLY A 1 263 ? 36.339 -11.221 -10.093 1.00 50.19 263 GLY A C 1
ATOM 2039 O O . GLY A 1 263 ? 36.626 -11.722 -9.009 1.00 50.19 263 GLY A O 1
ATOM 2040 N N . ALA A 1 264 ? 35.513 -10.170 -10.177 1.00 54.38 264 ALA A N 1
ATOM 2041 C CA . ALA A 1 264 ? 34.934 -9.510 -8.999 1.00 54.38 264 ALA A CA 1
ATOM 2042 C C . ALA A 1 264 ? 33.392 -9.505 -9.015 1.00 54.38 264 ALA A C 1
ATOM 2044 O O . ALA A 1 264 ? 32.764 -8.467 -9.216 1.00 54.38 264 ALA A O 1
ATOM 2045 N N . MET A 1 265 ? 32.755 -10.657 -8.764 1.00 53.91 265 MET A N 1
ATOM 2046 C CA . MET A 1 265 ? 31.340 -10.665 -8.362 1.00 53.91 265 MET A CA 1
ATOM 2047 C C . MET A 1 265 ? 31.225 -9.927 -7.026 1.00 53.91 265 MET A C 1
ATOM 2049 O O . MET A 1 265 ? 31.732 -10.392 -6.010 1.00 53.91 265 MET A O 1
ATOM 2053 N N . SER A 1 266 ? 30.594 -8.755 -7.040 1.00 57.72 266 SER A N 1
ATOM 2054 C CA . SER A 1 266 ? 30.215 -8.056 -5.813 1.00 57.72 266 SER A CA 1
ATOM 2055 C C . SER A 1 266 ? 28.740 -8.314 -5.520 1.00 57.72 266 SER A C 1
ATOM 2057 O O . SER A 1 266 ? 27.939 -8.431 -6.451 1.00 57.72 266 SER A O 1
ATOM 2059 N N . ASP A 1 267 ? 28.355 -8.303 -4.242 1.00 57.12 267 ASP A N 1
ATOM 2060 C CA . ASP A 1 267 ? 26.954 -8.409 -3.789 1.00 57.12 267 ASP A CA 1
ATOM 2061 C C . ASP A 1 267 ? 26.016 -7.384 -4.475 1.00 57.12 267 ASP A C 1
ATOM 2063 O O . ASP A 1 267 ? 24.793 -7.519 -4.468 1.00 57.12 267 ASP A O 1
ATOM 2067 N N . LYS A 1 268 ? 26.586 -6.340 -5.098 1.00 56.81 268 LYS A N 1
ATOM 2068 C CA . LYS A 1 268 ? 25.886 -5.297 -5.858 1.00 56.81 268 LYS A CA 1
ATOM 2069 C C . LYS A 1 268 ? 25.447 -5.719 -7.269 1.00 56.81 268 LYS A C 1
ATOM 2071 O O . LYS A 1 268 ? 24.793 -4.925 -7.932 1.00 56.81 268 LYS A O 1
ATOM 2076 N N . LEU A 1 269 ? 25.790 -6.911 -7.761 1.00 58.44 269 LEU A N 1
ATOM 2077 C CA . LEU A 1 269 ? 25.529 -7.301 -9.159 1.00 58.44 269 LEU A CA 1
ATOM 2078 C C . LEU A 1 269 ? 24.757 -8.620 -9.317 1.00 58.44 269 LEU A C 1
ATOM 2080 O O . LEU A 1 269 ? 24.274 -8.916 -10.408 1.00 58.44 269 LEU A O 1
ATOM 2084 N N . GLU A 1 270 ? 24.524 -9.367 -8.231 1.00 59.72 270 GLU A N 1
ATOM 2085 C CA . GLU A 1 270 ? 23.766 -10.631 -8.269 1.00 59.72 270 GLU A CA 1
ATOM 2086 C C . GLU A 1 270 ? 22.345 -10.470 -8.834 1.00 59.72 270 GLU A C 1
ATOM 2088 O O . GLU A 1 270 ? 21.840 -11.353 -9.526 1.00 59.72 270 GLU A O 1
ATOM 2093 N N . SER A 1 271 ? 21.699 -9.321 -8.602 1.00 57.16 271 SER A N 1
ATOM 2094 C CA . SER A 1 271 ? 20.331 -9.082 -9.084 1.00 57.16 271 SER A CA 1
ATOM 2095 C C . SER A 1 271 ? 20.217 -8.948 -10.610 1.00 57.16 271 SER A C 1
ATOM 2097 O O . SER A 1 271 ? 19.153 -9.232 -11.156 1.00 57.16 271 SER A O 1
ATOM 2099 N N . HIS A 1 272 ? 21.289 -8.570 -11.322 1.00 61.84 272 HIS A N 1
ATOM 2100 C CA . HIS A 1 272 ? 21.262 -8.473 -12.790 1.00 61.84 272 HIS A CA 1
ATOM 2101 C C . HIS A 1 272 ? 21.199 -9.852 -13.458 1.00 61.84 272 HIS A C 1
ATOM 2103 O O . HIS A 1 272 ? 20.610 -9.980 -14.529 1.00 61.84 272 HIS A O 1
ATOM 2109 N N . ILE A 1 273 ? 21.694 -10.902 -12.792 1.00 60.38 273 ILE A N 1
ATOM 2110 C CA . ILE A 1 273 ? 21.585 -12.293 -13.265 1.00 60.38 273 ILE A CA 1
ATOM 2111 C C . ILE A 1 273 ? 20.114 -12.728 -13.358 1.00 60.38 273 ILE A C 1
ATOM 2113 O O . ILE A 1 273 ? 19.761 -13.500 -14.243 1.00 60.38 273 ILE A O 1
ATOM 2117 N N . LEU A 1 274 ? 19.244 -12.220 -12.478 1.00 59.41 274 LEU A N 1
ATOM 2118 C CA . LEU A 1 274 ? 17.805 -12.509 -12.507 1.00 59.41 274 LEU A CA 1
ATOM 2119 C C . LEU A 1 274 ? 17.062 -11.775 -13.628 1.00 59.41 274 LEU A C 1
ATOM 2121 O O . LEU A 1 274 ? 16.012 -12.241 -14.043 1.00 59.41 274 LEU A O 1
ATOM 2125 N N . ILE A 1 275 ? 17.578 -10.632 -14.090 1.00 57.59 275 ILE A N 1
ATOM 2126 C CA . ILE A 1 275 ? 17.020 -9.911 -15.247 1.00 57.59 275 ILE A CA 1
ATOM 2127 C C . ILE A 1 275 ? 17.412 -10.621 -16.552 1.00 57.59 275 ILE A C 1
ATOM 2129 O O . ILE A 1 275 ? 16.662 -10.583 -17.521 1.00 57.59 275 ILE A O 1
ATOM 2133 N N . ALA A 1 276 ? 18.601 -11.231 -16.584 1.00 54.28 276 ALA A N 1
ATOM 2134 C CA . ALA A 1 276 ? 19.169 -11.859 -17.774 1.00 54.28 276 ALA A CA 1
ATOM 2135 C C . ALA A 1 276 ? 18.730 -13.320 -18.010 1.00 54.28 276 ALA A C 1
ATOM 2137 O O . ALA A 1 276 ? 18.946 -13.827 -19.110 1.00 54.28 276 ALA A O 1
ATOM 2138 N N . LYS A 1 277 ? 18.176 -13.997 -16.994 1.00 48.00 277 LYS A N 1
ATOM 2139 C CA . LYS A 1 277 ? 17.605 -15.353 -17.091 1.00 48.00 277 LYS A CA 1
ATOM 2140 C C . LYS A 1 277 ? 16.143 -15.309 -17.508 1.00 48.00 277 LYS A C 1
ATOM 2142 O O . LYS A 1 277 ? 15.763 -16.197 -18.299 1.00 48.00 277 LYS A O 1
#

Secondary structure (DSSP, 8-state):
------------------HHHHHHTTS------TT---EEEEEEE---SPPBHHHIIIIIHHHHHHHHTT--EEEEE-HHHHTTSS-HHHHHHHHHHHHHHHHHTT--TTTSEEEEGGGGHHHHHHHHHHHHTTS-HHHHTT-HHHHHHHHHH--TTTS-HHHHTHHHHHHHHHHHHTEEEEEE-GGGHHHHHHHHHHHHHHHHHH-S--PPPEEEE------B-TTSSSB--TT-GGG--BTT--HHHHHHHHHTS--PPTT---TTTHHHHHHH-

Foldseek 3Di:
DDDDDDDDDDPPPPPPPPVVVVVVVVPPPPPPPFQDAQAAEEEEDEQQDFDFPLCCQFPQVVLQVCLVVVHQYEYEHADLLNVQQDPNVNSVVRSVVVVVVSVVSRPDCVRYPYYYPVVPVVQLVVQLVVLVVQDDLVRLCPQVLLVVVCVVRHPVVPRDVSSSSSLSSVLSVCFVNLYAEYEDEPSCVSSLVSSQSSQVSCCVVPNRGHHRHHYDYDPNLQQPFLALDHGADPVCVLRTHGPPDDPVRVVVSLVPRDDDDPPDDDPSCPNNVVVVD

Sequence (277 aa):
MTHSFNKNTKKDYTIHSNLSTLKKAKTQRKEVSAMQYKVELLTGIRPTGDLTVANYLGAVAPIVELQAQGMSPVVFVADLHAITDNEPATVRQYIHGVVADYIALGIDPQKTKIYLQSDITGEVTTFTALLARLVSVAELLRVPTLKDKLKNNARPETANALLLLYPVLMAADILLNRAKKVAVGEDQLPHMEVTRLLARRFNKRYGELFPIPQVLQVKSLRILSLKGEGKMSKTNPGGAIFLTDDVKTVTNKIKTAETAFEGAMSDKLESHILIAK

pLDDT: mean 81.97, std 19.55, range [29.7, 98.69]

Radius of gyration: 25.36 Å; Cα contacts (8 Å, |Δi|>4): 368; chains: 1; bounding box: 89×78×53 Å

Mean predicted aligned error: 10.73 Å

Nearest PDB structures (foldseek):
  6ncr-assembly3_A  TM=9.232E-01  e=3.153E-20  Chlamydia trachomatis D/UW-3/CX
  2a4m-assembly2_B  TM=9.246E-01  e=3.812E-19  Deinococcus radiodurans
  2el7-assembly1_A  TM=9.021E-01  e=2.866E-18  Thermus thermophilus HB8
  5tev-assembly1_A  TM=8.751E-01  e=4.045E-19  Neisseria gonorrhoeae FA 1090
  2el7-assembly1_B  TM=8.968E-01  e=7.860E-18  Thermus thermophilus HB8

Solvent-accessible surface area (backbone atoms only — not comparable to full-atom values): 16012 Å² total; per-residue (Å²): 135,86,88,83,92,82,91,86,80,88,77,84,80,79,79,81,74,59,63,68,60,62,54,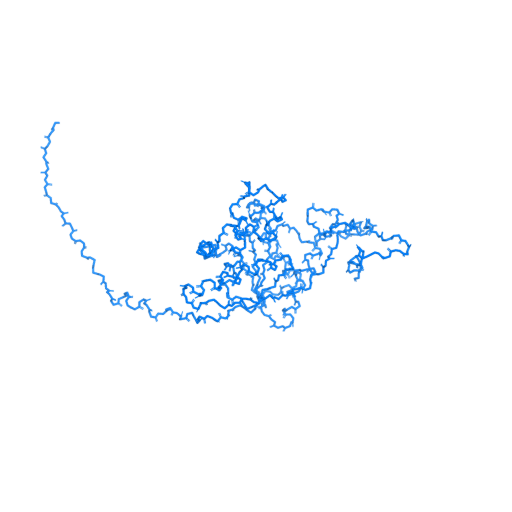60,69,66,75,73,69,76,79,74,66,54,51,54,67,72,29,66,31,32,36,72,44,62,26,78,67,80,53,31,57,49,46,39,60,47,57,47,49,60,51,38,53,41,44,74,72,70,44,56,42,34,42,30,39,28,48,72,67,32,45,51,84,42,58,62,75,63,34,62,70,21,50,63,52,52,53,51,50,45,42,75,75,56,44,51,71,93,54,30,49,74,47,56,45,63,82,44,40,70,60,39,53,52,42,18,59,60,53,47,78,74,56,54,73,74,60,48,64,64,34,64,61,57,40,51,51,32,63,76,76,26,55,82,89,68,48,58,70,61,46,70,38,44,47,42,42,52,26,22,56,44,57,76,48,22,26,40,26,34,51,44,53,82,80,44,50,64,39,51,51,48,26,43,50,45,38,52,52,44,24,75,73,75,48,74,49,60,51,77,57,40,80,37,78,55,80,63,61,75,38,51,13,36,65,54,58,64,63,47,39,84,90,42,59,89,26,38,56,46,76,83,54,51,72,68,56,48,50,51,51,60,74,68,32,61,71,69,62,94,92,48,91,48,92,72,51,62,46,58,57,68,75,76,107